Protein AF-A0A1Y2D9H1-F1 (afdb_monomer_lite)

InterPro domains:
  IPR003675 CAAX prenyl protease 2/Lysostaphin resistance protein A-like domain [PF02517] (99-203)
  IPR042150 CAAX prenyl protease 2, MmRce1-like [PTHR35797] (91-213)

pLDDT: mean 78.47, std 20.23, range [33.31, 98.44]

Radius of gyration: 19.21 Å; chains: 1; bounding box: 59×44×46 Å

Sequence (227 aa):
MEKFLIWTFTFSWIIQAGVGILYKYDLEMIGRFLMIPLMYIPLIGVLVSGNKLAGMGWKPEIKKYMVEIAGPKVLEQLKEKGLTYGKYIIVSIINCLTYAPLFNMFVAVGEEAGWRGYLYPKLKEKYGKIQGWLYGGIIWSIWHWPIIWFIGYEYGKDYVGFPVVGMLLFCIFTTTSGIICDWLYERTHCIWVPSIIHGAINASATVTLAVTHNAKLYYLVIIDIKG

Organism: NCBI:txid1754190

Foldseek 3Di:
DVQLLVQLLVVLLVLLVVLLVCVVVVNNVVSVVSVQVNLLSLVVSCVVSVHDLPLQAADDPVVVPVVPQADPPVVVVPPDDDDDDVVVLVVLLNCLRHCQLVVQLVSNLSNLCSQLVPQLVVQCVVPNNVRSLLVSLLSVLVSCLSNCQSAVQLQGQPDPPPPVVVSVVSSVVSSVLSVVLNVQCVVNSHSSRSSSVVSSVVSCSVVSRSVNVCVVVVVVVVVVVVD

Structure (mmCIF, N/CA/C/O backbone):
data_AF-A0A1Y2D9H1-F1
#
_entry.id   AF-A0A1Y2D9H1-F1
#
loop_
_atom_site.group_PDB
_atom_site.id
_atom_site.type_symbol
_atom_site.label_atom_id
_atom_site.label_alt_id
_atom_site.label_comp_id
_atom_site.label_asym_id
_atom_site.label_entity_id
_atom_site.label_seq_id
_atom_site.pdbx_PDB_ins_code
_atom_site.Cartn_x
_atom_site.Cartn_y
_atom_site.Cartn_z
_atom_site.occupancy
_atom_site.B_iso_or_equiv
_atom_site.auth_seq_id
_atom_site.auth_comp_id
_atom_site.auth_asym_id
_atom_site.auth_atom_id
_atom_site.pdbx_PDB_model_num
ATOM 1 N N . MET A 1 1 ? -14.250 -7.530 9.644 1.00 92.00 1 MET A N 1
ATOM 2 C CA . MET A 1 1 ? -12.901 -7.550 9.043 1.00 92.00 1 MET A CA 1
ATOM 3 C C . MET A 1 1 ? -12.805 -8.634 7.980 1.00 92.00 1 MET A C 1
ATOM 5 O O . MET A 1 1 ? -12.459 -8.307 6.862 1.00 92.00 1 MET A O 1
ATOM 9 N N . GLU A 1 2 ? -13.197 -9.873 8.280 1.00 93.62 2 GLU A N 1
ATOM 10 C CA . GLU A 1 2 ? -13.165 -10.997 7.327 1.00 93.62 2 GLU A CA 1
ATOM 11 C C . GLU A 1 2 ? -13.883 -10.722 5.995 1.00 93.62 2 GLU A C 1
ATOM 13 O O . GLU A 1 2 ? -13.238 -10.743 4.954 1.00 93.62 2 GLU A O 1
ATOM 18 N N . LYS A 1 3 ? -15.172 -10.344 6.022 1.00 94.25 3 LYS A N 1
ATOM 19 C CA . LYS A 1 3 ? -15.929 -9.984 4.803 1.00 94.25 3 LYS A CA 1
ATOM 20 C C . LYS A 1 3 ? -15.232 -8.915 3.952 1.00 94.25 3 LYS A C 1
ATOM 22 O O . LYS A 1 3 ? -15.233 -9.012 2.732 1.00 94.25 3 LYS A O 1
ATOM 27 N N . PHE A 1 4 ? -14.601 -7.936 4.603 1.00 96.12 4 PHE A N 1
ATOM 28 C CA . PHE A 1 4 ? -13.854 -6.881 3.917 1.00 96.12 4 PHE A CA 1
ATOM 29 C C . PHE A 1 4 ? -12.655 -7.460 3.180 1.00 96.12 4 PHE A C 1
ATOM 31 O O . PHE A 1 4 ? -12.487 -7.177 2.003 1.00 96.12 4 PHE A O 1
ATOM 38 N N . LEU A 1 5 ? -11.866 -8.312 3.839 1.00 96.56 5 LEU A N 1
ATOM 39 C CA . LEU A 1 5 ? -10.716 -8.950 3.204 1.00 96.56 5 LEU A CA 1
ATOM 40 C C . LEU A 1 5 ? -11.157 -9.829 2.032 1.00 96.56 5 LEU A C 1
ATOM 42 O O . LEU A 1 5 ? -10.588 -9.707 0.956 1.00 96.56 5 LEU A O 1
ATOM 46 N N . ILE A 1 6 ? -12.209 -10.637 2.200 1.00 96.19 6 ILE A N 1
ATOM 47 C CA . ILE A 1 6 ? -12.728 -11.503 1.132 1.00 96.19 6 ILE A CA 1
ATOM 48 C C . ILE A 1 6 ? -13.097 -10.679 -0.104 1.00 96.19 6 ILE A C 1
ATOM 50 O O . ILE A 1 6 ? -12.606 -10.967 -1.195 1.00 96.19 6 ILE A O 1
ATOM 54 N N . TRP A 1 7 ? -13.917 -9.637 0.050 1.00 95.25 7 TRP A N 1
ATOM 55 C CA . TRP A 1 7 ? -14.367 -8.839 -1.089 1.00 95.25 7 TRP A CA 1
ATOM 56 C C . TRP A 1 7 ? -13.243 -8.022 -1.722 1.00 95.25 7 TRP A C 1
ATOM 58 O O . TRP A 1 7 ? -13.095 -8.042 -2.944 1.00 95.25 7 TRP A O 1
ATOM 68 N N . THR A 1 8 ? -12.422 -7.357 -0.905 1.00 95.31 8 THR A N 1
ATOM 69 C CA . THR A 1 8 ? -11.292 -6.554 -1.387 1.00 95.31 8 THR A CA 1
ATOM 70 C C . THR A 1 8 ? -10.314 -7.409 -2.190 1.00 95.31 8 THR A C 1
ATOM 72 O O . THR A 1 8 ? -9.901 -7.016 -3.275 1.00 95.31 8 THR A O 1
ATOM 75 N N . PHE A 1 9 ? -9.970 -8.602 -1.700 1.00 97.44 9 PHE A N 1
ATOM 76 C CA . PHE A 1 9 ? -9.021 -9.481 -2.382 1.00 97.44 9 PHE A CA 1
ATOM 77 C C . PHE A 1 9 ? -9.628 -10.128 -3.620 1.00 97.44 9 PHE A C 1
ATOM 79 O O . PHE A 1 9 ? -8.994 -10.129 -4.670 1.00 97.44 9 PHE A O 1
ATOM 86 N N . THR A 1 10 ? -10.865 -10.618 -3.531 1.00 95.62 10 THR A N 1
ATOM 87 C CA . THR A 1 10 ? -11.530 -11.280 -4.662 1.00 95.62 10 THR A CA 1
ATOM 88 C C . THR A 1 10 ? -11.626 -10.344 -5.861 1.00 95.62 10 THR A C 1
ATOM 90 O O . THR A 1 10 ? -11.185 -10.697 -6.953 1.00 95.62 10 THR A O 1
ATOM 93 N N . PHE A 1 11 ? -12.146 -9.129 -5.669 1.00 95.81 11 PHE A N 1
ATOM 94 C CA . PHE A 1 11 ? -12.292 -8.189 -6.778 1.00 95.81 11 PHE A CA 1
ATOM 95 C C . PHE A 1 11 ? -10.944 -7.733 -7.328 1.00 95.81 11 PHE A C 1
ATOM 97 O O . PHE A 1 11 ? -10.751 -7.728 -8.543 1.00 95.81 11 PHE A O 1
ATOM 104 N N . SER A 1 12 ? -9.989 -7.399 -6.459 1.00 95.75 12 SER A N 1
ATOM 105 C CA . SER A 1 12 ? -8.683 -6.935 -6.918 1.00 95.75 12 SER A CA 1
ATOM 106 C C . SER A 1 12 ? -7.906 -8.012 -7.650 1.00 95.75 12 SER A C 1
ATOM 108 O O . SER A 1 12 ? -7.347 -7.726 -8.700 1.00 95.75 12 SER A O 1
ATOM 110 N N . TRP A 1 13 ? -7.891 -9.250 -7.165 1.00 97.50 13 TRP A N 1
ATOM 111 C CA . TRP A 1 13 ? -7.143 -10.325 -7.813 1.00 97.50 13 TRP A CA 1
ATOM 112 C C . TRP A 1 13 ? -7.741 -10.732 -9.159 1.00 97.50 13 TRP A C 1
ATOM 114 O O . TRP A 1 13 ? -6.983 -11.006 -10.087 1.00 97.50 13 TRP A O 1
ATOM 124 N N . ILE A 1 14 ? -9.070 -10.688 -9.310 1.00 96.38 14 ILE A N 1
ATOM 125 C CA . ILE A 1 14 ? -9.728 -10.875 -10.614 1.00 96.38 14 ILE A CA 1
ATOM 126 C C . ILE A 1 14 ? -9.276 -9.789 -11.599 1.00 96.38 14 ILE A C 1
ATOM 128 O O . ILE A 1 14 ? -8.866 -10.101 -12.717 1.00 96.38 14 ILE A O 1
ATOM 132 N N . ILE A 1 15 ? -9.302 -8.520 -11.180 1.00 94.94 15 ILE A N 1
ATOM 133 C CA . ILE A 1 15 ? -8.886 -7.401 -12.034 1.00 94.94 15 ILE A CA 1
ATOM 134 C C . ILE A 1 15 ? -7.392 -7.502 -12.371 1.00 94.94 15 ILE A C 1
ATOM 136 O O . ILE A 1 15 ? -7.029 -7.380 -13.537 1.00 94.94 15 ILE A O 1
ATOM 140 N N . GLN A 1 16 ? -6.524 -7.782 -11.394 1.00 96.00 16 GLN A N 1
ATOM 141 C CA . GLN A 1 16 ? -5.075 -7.916 -11.605 1.00 96.00 16 GLN A CA 1
ATOM 142 C C . GLN A 1 16 ? -4.728 -9.083 -12.536 1.00 96.00 16 GLN A C 1
ATOM 144 O O . GLN A 1 16 ? -3.842 -8.944 -13.377 1.00 96.00 16 GLN A O 1
ATOM 149 N N . ALA A 1 17 ? -5.438 -10.211 -12.437 1.00 95.81 17 ALA A N 1
ATOM 150 C CA . ALA A 1 17 ? -5.299 -11.309 -13.390 1.00 95.81 17 ALA A CA 1
ATOM 151 C C . ALA A 1 17 ? -5.718 -10.877 -14.805 1.00 95.81 17 ALA A C 1
ATOM 153 O O . ALA A 1 17 ? -4.998 -11.145 -15.766 1.00 95.81 17 ALA A O 1
ATOM 154 N N . GLY A 1 18 ? -6.827 -10.140 -14.930 1.00 95.00 18 GLY A N 1
ATOM 155 C CA . GLY A 1 18 ? -7.254 -9.531 -16.192 1.00 95.00 18 GLY A CA 1
ATOM 156 C C . GLY A 1 18 ? -6.203 -8.586 -16.783 1.00 95.00 18 GLY A C 1
ATOM 157 O O . GLY A 1 18 ? -5.884 -8.684 -17.965 1.00 95.00 18 GLY A O 1
ATOM 158 N N . VAL A 1 19 ? -5.591 -7.730 -15.959 1.00 93.50 19 VAL A N 1
ATOM 159 C CA . VAL A 1 19 ? -4.473 -6.864 -16.370 1.00 93.50 19 VAL A CA 1
ATOM 160 C C . VAL A 1 19 ? -3.280 -7.696 -16.844 1.00 93.50 19 VAL A C 1
ATOM 162 O O . VAL A 1 19 ? -2.720 -7.407 -17.898 1.00 93.50 19 VAL A O 1
ATOM 165 N N . GLY A 1 20 ? -2.932 -8.768 -16.129 1.00 93.12 20 GLY A N 1
ATOM 166 C CA . GLY A 1 20 ? -1.892 -9.708 -16.551 1.00 93.12 20 GLY A CA 1
ATOM 167 C C . GLY A 1 20 ? -2.148 -10.317 -17.933 1.00 93.12 20 GLY A C 1
ATOM 168 O O . GLY A 1 20 ? -1.227 -10.419 -18.742 1.00 93.12 20 GLY A O 1
ATOM 169 N N . ILE A 1 21 ? -3.403 -10.668 -18.231 1.00 94.50 21 ILE A N 1
ATOM 170 C CA . ILE A 1 21 ? -3.816 -11.161 -19.552 1.00 94.50 21 ILE A CA 1
ATOM 171 C C . ILE A 1 21 ? -3.659 -10.064 -20.608 1.00 94.50 21 ILE A C 1
ATOM 173 O O . ILE A 1 21 ? -3.082 -10.324 -21.658 1.00 94.50 21 ILE A O 1
ATOM 177 N N . LEU A 1 22 ? -4.115 -8.838 -20.340 1.00 92.75 22 LEU A N 1
ATOM 178 C CA . LEU A 1 22 ? -3.994 -7.720 -21.284 1.00 92.75 22 LEU A CA 1
ATOM 179 C C . LEU A 1 22 ? -2.535 -7.429 -21.650 1.00 92.75 22 LEU A C 1
ATOM 181 O O . LEU A 1 22 ? -2.227 -7.245 -22.823 1.00 92.75 22 LEU A O 1
ATOM 185 N N . TYR A 1 23 ? -1.631 -7.467 -20.670 1.00 90.00 23 TYR A N 1
ATOM 186 C CA . TYR A 1 23 ? -0.192 -7.301 -20.896 1.00 90.00 23 TYR A CA 1
ATOM 187 C C . TYR A 1 23 ? 0.411 -8.422 -21.755 1.00 90.00 23 TYR A C 1
ATOM 189 O O . TYR A 1 23 ? 1.391 -8.189 -22.450 1.00 90.00 23 TYR A O 1
ATOM 197 N N . LYS A 1 24 ? -0.165 -9.631 -21.743 1.00 90.44 24 LYS A N 1
ATOM 198 C CA . LYS A 1 24 ? 0.266 -10.737 -22.616 1.00 90.44 24 LYS A CA 1
ATOM 199 C C . LYS A 1 24 ? -0.142 -10.530 -24.083 1.00 90.44 24 LYS A C 1
ATOM 201 O O . LYS A 1 24 ? 0.466 -11.131 -24.960 1.00 90.44 24 LYS A O 1
ATOM 206 N N . TYR A 1 25 ? -1.170 -9.722 -24.336 1.00 92.94 25 TYR A N 1
ATOM 207 C CA . TYR A 1 25 ? -1.699 -9.425 -25.672 1.00 92.94 25 TYR A CA 1
ATOM 208 C C . TYR A 1 25 ? -1.335 -8.008 -26.150 1.00 92.94 25 TYR A C 1
ATOM 210 O O . TYR A 1 25 ? -2.049 -7.448 -26.976 1.00 92.94 25 TYR A O 1
ATOM 218 N N . ASP A 1 26 ? -0.275 -7.406 -25.600 1.00 89.94 26 ASP A N 1
ATOM 219 C CA . ASP A 1 26 ? 0.197 -6.052 -25.940 1.00 89.94 26 ASP A CA 1
ATOM 220 C C . ASP A 1 26 ? -0.851 -4.936 -25.727 1.00 89.94 26 ASP A C 1
ATOM 222 O O . ASP A 1 26 ? -0.742 -3.825 -26.245 1.00 89.94 26 ASP A O 1
ATOM 226 N N . LEU A 1 27 ? -1.865 -5.193 -24.894 1.00 89.12 27 LEU A N 1
ATOM 227 C CA . LEU A 1 27 ? -2.915 -4.240 -24.517 1.00 89.12 27 LEU A CA 1
ATOM 228 C C . LEU A 1 27 ? -2.573 -3.512 -23.206 1.00 89.12 27 LEU A C 1
ATOM 230 O O . LEU A 1 27 ? -3.445 -3.249 -22.371 1.00 89.12 27 LEU A O 1
ATOM 234 N N . GLU A 1 28 ? -1.297 -3.167 -23.010 1.00 84.44 28 GLU A N 1
ATOM 235 C CA . GLU A 1 28 ? -0.800 -2.562 -21.768 1.00 84.44 28 GLU A CA 1
ATOM 236 C C . GLU A 1 28 ? -1.542 -1.281 -21.390 1.00 84.44 28 GLU A C 1
ATOM 238 O O . GLU A 1 28 ? -1.823 -1.045 -20.217 1.00 84.44 28 GLU A O 1
ATOM 243 N N . MET A 1 29 ? -1.879 -0.447 -22.379 1.00 81.62 29 MET A N 1
ATOM 244 C CA . MET A 1 29 ? -2.570 0.820 -22.145 1.00 81.62 29 MET A CA 1
ATOM 245 C C . MET A 1 29 ? -3.920 0.596 -21.455 1.00 81.62 29 MET A C 1
ATOM 247 O O . MET A 1 29 ? -4.228 1.271 -20.475 1.00 81.62 29 MET A O 1
ATOM 251 N N . ILE A 1 30 ? -4.688 -0.400 -21.907 1.00 80.81 30 ILE A N 1
ATOM 252 C CA . ILE A 1 30 ? -5.968 -0.775 -21.291 1.00 80.81 30 ILE A CA 1
ATOM 253 C C . ILE A 1 30 ? -5.721 -1.303 -19.874 1.00 80.81 30 ILE A C 1
ATOM 255 O O . ILE A 1 30 ? -6.410 -0.901 -18.938 1.00 80.81 30 ILE A O 1
ATOM 259 N N . GLY A 1 31 ? -4.693 -2.140 -19.697 1.00 81.69 31 GLY A N 1
ATOM 260 C CA . GLY A 1 31 ? -4.293 -2.641 -18.383 1.00 81.69 31 GLY A CA 1
ATOM 261 C C . GLY A 1 31 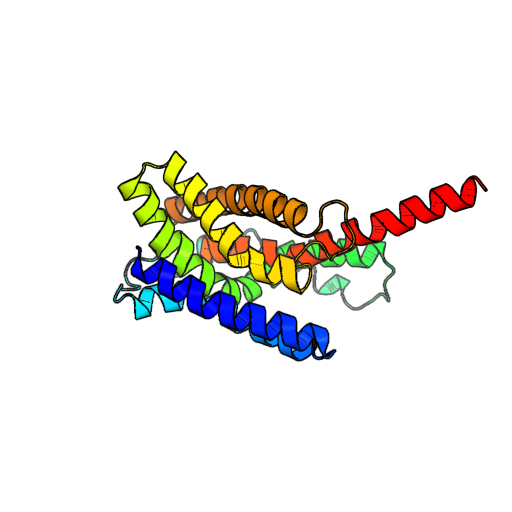? -3.971 -1.518 -17.389 1.00 81.69 31 GLY A C 1
ATOM 262 O O . GLY A 1 31 ? -4.441 -1.553 -16.255 1.00 81.69 31 GLY A O 1
ATOM 263 N N . ARG A 1 32 ? -3.255 -0.472 -17.821 1.00 80.38 32 ARG A N 1
ATOM 264 C CA . ARG A 1 32 ? -2.937 0.704 -16.989 1.00 80.38 32 ARG A CA 1
ATOM 265 C C . ARG A 1 32 ? -4.186 1.488 -16.589 1.00 80.38 32 ARG A C 1
ATOM 267 O O . ARG A 1 32 ? -4.286 1.909 -15.440 1.00 80.38 32 ARG A O 1
ATOM 274 N N . PHE A 1 33 ? -5.163 1.641 -17.484 1.00 81.75 33 PHE A N 1
ATOM 275 C CA . PHE A 1 33 ? -6.430 2.298 -17.141 1.00 81.75 33 PHE A CA 1
ATOM 276 C C . PHE A 1 33 ? -7.268 1.493 -16.143 1.00 81.75 33 PHE A C 1
ATOM 278 O O . PHE A 1 33 ? -7.913 2.094 -15.286 1.00 81.75 33 PHE A O 1
ATOM 285 N N . LEU A 1 34 ? -7.222 0.157 -16.190 1.00 86.69 34 LEU A N 1
ATOM 286 C CA . LEU A 1 34 ? -7.910 -0.702 -15.216 1.00 86.69 34 LEU A CA 1
ATOM 287 C C . LEU A 1 34 ? -7.310 -0.633 -13.804 1.00 86.69 34 LEU A C 1
ATOM 289 O O . LEU A 1 34 ? -8.009 -0.926 -12.833 1.00 86.69 34 LEU A O 1
ATOM 293 N N . MET A 1 35 ? -6.056 -0.197 -13.663 1.00 82.94 35 MET A N 1
ATOM 294 C CA . MET A 1 35 ? -5.432 -0.007 -12.350 1.00 82.94 35 MET A CA 1
ATOM 295 C C . MET A 1 35 ? -6.027 1.184 -11.582 1.00 82.94 35 MET A C 1
ATOM 297 O O . MET A 1 35 ? -6.070 1.153 -10.359 1.00 82.94 35 MET A O 1
ATOM 301 N N . ILE A 1 36 ? -6.551 2.207 -12.266 1.00 81.88 36 ILE A N 1
ATOM 302 C CA . ILE A 1 36 ? -7.139 3.394 -11.619 1.00 81.88 36 ILE A CA 1
ATOM 303 C C . ILE A 1 36 ? -8.374 3.041 -10.766 1.00 81.88 36 ILE A C 1
ATOM 305 O O . ILE A 1 36 ? -8.377 3.364 -9.577 1.00 81.88 36 ILE A O 1
ATOM 309 N N . PRO A 1 37 ? -9.422 2.370 -11.292 1.00 84.94 37 PRO A N 1
ATOM 310 C CA . PRO A 1 37 ? -10.565 1.972 -10.471 1.00 84.94 37 PRO A CA 1
ATOM 311 C C . PRO A 1 37 ? -10.203 0.897 -9.437 1.00 84.94 37 PRO A C 1
ATOM 313 O O . PRO A 1 37 ? -10.859 0.808 -8.399 1.00 84.94 37 PRO A O 1
ATOM 316 N N . LEU A 1 38 ? -9.145 0.108 -9.665 1.00 90.06 38 LEU A N 1
ATOM 317 C CA . LEU A 1 38 ? -8.665 -0.883 -8.701 1.00 90.06 38 LEU A CA 1
ATOM 318 C C . LEU A 1 38 ? -8.226 -0.244 -7.369 1.00 90.06 38 LEU A C 1
ATOM 320 O O . LEU A 1 38 ? -8.446 -0.836 -6.311 1.00 90.06 38 LEU A O 1
ATOM 324 N N . MET A 1 39 ? -7.728 0.993 -7.402 1.00 90.62 39 MET A N 1
ATOM 325 C CA . MET A 1 39 ? -7.361 1.781 -6.214 1.00 90.62 39 MET A CA 1
ATOM 326 C C . MET A 1 39 ? -8.561 2.073 -5.296 1.00 90.62 39 MET A C 1
ATOM 328 O O . MET A 1 39 ? -8.397 2.399 -4.127 1.00 90.62 39 MET A O 1
ATOM 332 N N . TYR A 1 40 ? -9.793 1.924 -5.788 1.00 93.38 40 TYR A N 1
ATOM 333 C CA . TYR A 1 40 ? -11.013 2.108 -5.000 1.00 93.38 40 TYR A CA 1
ATOM 334 C C . TYR A 1 40 ? -11.564 0.810 -4.409 1.00 93.38 40 TYR A C 1
ATOM 336 O O . TYR A 1 40 ? -12.505 0.851 -3.613 1.00 93.38 40 TYR A O 1
ATOM 344 N N . ILE A 1 41 ? -10.989 -0.347 -4.749 1.00 94.12 41 ILE A N 1
ATOM 345 C CA . ILE A 1 41 ? -11.498 -1.640 -4.286 1.00 94.12 41 ILE A CA 1
ATOM 346 C C . ILE A 1 41 ? -11.446 -1.787 -2.760 1.00 94.12 41 ILE A C 1
ATOM 348 O O . ILE A 1 41 ? -12.430 -2.290 -2.219 1.00 94.12 41 ILE A O 1
ATOM 352 N N . PRO A 1 42 ? -10.420 -1.316 -2.023 1.00 93.12 42 PRO A N 1
ATOM 353 C CA . PRO A 1 42 ? -10.466 -1.352 -0.562 1.00 93.12 42 PRO A CA 1
ATOM 354 C C . PRO A 1 42 ? -11.654 -0.561 0.007 1.00 93.12 42 PRO A C 1
ATOM 356 O O . PRO A 1 42 ? -12.404 -1.096 0.822 1.00 93.12 42 PRO A O 1
ATOM 359 N N . LEU A 1 43 ? -11.913 0.663 -0.465 1.00 93.31 43 LEU A N 1
ATOM 360 C CA . LEU A 1 43 ? -13.104 1.433 -0.081 1.00 93.31 43 LEU A CA 1
ATOM 361 C C . LEU A 1 43 ? -14.411 0.700 -0.428 1.00 93.31 43 LEU A C 1
ATOM 363 O O . LEU A 1 43 ? -15.310 0.605 0.411 1.00 93.31 43 LEU A O 1
ATOM 367 N N . ILE A 1 44 ? -14.517 0.147 -1.639 1.00 93.06 44 ILE A N 1
ATOM 368 C CA . ILE A 1 44 ? -15.680 -0.647 -2.064 1.00 93.06 44 ILE A CA 1
ATOM 369 C C . ILE A 1 44 ? -15.856 -1.855 -1.138 1.00 93.06 44 ILE A C 1
ATOM 371 O O . ILE A 1 44 ? -16.969 -2.119 -0.688 1.00 93.06 44 ILE A O 1
ATOM 375 N N . GLY A 1 45 ? -14.764 -2.525 -0.769 1.00 90.56 45 GLY A N 1
ATOM 376 C CA . GLY A 1 45 ? -14.715 -3.623 0.191 1.00 90.56 45 GLY A CA 1
ATOM 377 C C . GLY A 1 45 ? -15.335 -3.266 1.542 1.00 90.56 45 GLY A C 1
ATOM 378 O O . GLY A 1 45 ? -16.039 -4.090 2.136 1.00 90.56 45 GLY A O 1
ATOM 379 N N . VAL A 1 46 ? -15.135 -2.032 2.026 1.00 90.50 46 VAL A N 1
ATOM 380 C CA . VAL A 1 46 ? -15.777 -1.528 3.257 1.00 90.50 46 VAL A CA 1
ATOM 381 C C . VAL A 1 46 ? -17.296 -1.504 3.092 1.00 90.50 46 VAL A C 1
ATOM 383 O O . VAL A 1 46 ? -18.014 -2.053 3.939 1.00 90.50 46 VAL A O 1
ATOM 386 N N . LEU A 1 47 ? -17.763 -0.910 1.990 1.00 92.88 47 LEU A N 1
ATOM 387 C CA . LEU A 1 47 ? -19.180 -0.718 1.679 1.00 92.88 47 LEU A CA 1
ATOM 388 C C . LEU A 1 47 ? -19.913 -2.049 1.498 1.00 92.88 47 LEU A C 1
ATOM 390 O O . LEU A 1 47 ? -20.911 -2.292 2.175 1.00 92.88 47 LEU A O 1
ATOM 394 N N . VAL A 1 48 ? -19.392 -2.949 0.658 1.00 92.69 48 VAL A N 1
ATOM 395 C CA . VAL A 1 48 ? -20.026 -4.258 0.398 1.00 92.69 48 VAL A CA 1
ATOM 396 C C . VAL A 1 48 ? -19.994 -5.180 1.619 1.00 92.69 48 VAL A C 1
ATOM 398 O O . VAL A 1 48 ? -20.787 -6.109 1.735 1.00 92.69 48 VAL A O 1
ATOM 401 N N . SER A 1 49 ? -19.119 -4.891 2.584 1.00 90.75 49 SER A N 1
ATOM 402 C CA . SER A 1 49 ? -19.094 -5.571 3.882 1.00 90.75 49 SER A CA 1
ATOM 403 C C . SER A 1 49 ? -20.096 -5.006 4.895 1.00 90.75 49 SER A C 1
ATOM 405 O O . SER A 1 49 ? -20.065 -5.418 6.057 1.00 90.75 49 SER A O 1
ATOM 407 N N . GLY A 1 50 ? -20.941 -4.051 4.492 1.00 87.94 50 GLY A N 1
ATOM 408 C CA . GLY A 1 50 ? -21.969 -3.425 5.325 1.00 87.94 50 GLY A CA 1
ATOM 409 C C . GLY A 1 50 ? -21.433 -2.409 6.336 1.00 87.94 50 GLY A C 1
ATOM 410 O O . GLY A 1 50 ? -22.111 -2.115 7.319 1.00 87.94 50 GLY A O 1
ATOM 411 N N . ASN A 1 51 ? -20.211 -1.896 6.148 1.00 92.88 51 ASN A N 1
ATOM 412 C CA . ASN A 1 51 ? -19.612 -0.934 7.075 1.00 92.88 51 ASN A CA 1
ATOM 413 C C . ASN A 1 51 ? -19.831 0.497 6.579 1.00 92.88 51 ASN A C 1
ATOM 415 O O . ASN A 1 51 ? -19.891 0.766 5.380 1.00 92.88 51 ASN A O 1
ATOM 419 N N . LYS A 1 52 ? -19.951 1.426 7.528 1.00 88.19 52 LYS A N 1
ATOM 420 C CA . LYS A 1 52 ? -20.161 2.844 7.237 1.00 88.19 52 LYS A CA 1
ATOM 421 C C . LYS A 1 52 ? -18.827 3.526 6.951 1.00 88.19 52 LYS A C 1
ATOM 423 O O . LYS A 1 52 ? -17.815 3.197 7.561 1.00 88.19 52 LYS A O 1
ATOM 428 N N . LEU A 1 53 ? -18.867 4.533 6.084 1.00 91.06 53 LEU A N 1
ATOM 429 C CA . LEU A 1 53 ? -17.740 5.440 5.845 1.00 91.06 53 LEU A CA 1
ATOM 430 C C . LEU A 1 53 ? -17.694 6.597 6.854 1.00 91.06 53 LEU A C 1
ATOM 432 O O . LEU A 1 53 ? -16.715 7.336 6.923 1.00 91.06 53 LEU A O 1
ATOM 436 N N . ALA A 1 54 ? -18.764 6.792 7.629 1.00 87.50 54 ALA A N 1
ATOM 437 C CA . ALA A 1 54 ? -18.830 7.841 8.637 1.00 87.50 54 ALA A CA 1
ATOM 438 C C . ALA A 1 54 ? -17.707 7.672 9.675 1.00 87.50 54 ALA A C 1
ATOM 440 O O . ALA A 1 54 ? -17.459 6.567 10.148 1.00 87.50 54 ALA A O 1
ATOM 441 N N . GLY A 1 55 ? -17.051 8.779 10.031 1.00 84.12 55 GLY A N 1
ATOM 442 C CA . GLY A 1 55 ? -15.965 8.789 11.018 1.00 84.12 55 GLY A CA 1
ATOM 443 C C . GLY A 1 55 ? -14.555 8.587 10.454 1.00 84.12 55 GLY A C 1
ATOM 444 O O . GLY A 1 55 ? -13.605 8.682 11.217 1.00 84.12 55 GLY A O 1
ATOM 445 N N . MET A 1 56 ? -14.386 8.393 9.140 1.00 90.88 56 MET A N 1
ATOM 446 C CA . MET A 1 56 ? -13.054 8.241 8.525 1.00 90.88 56 MET A CA 1
ATOM 447 C C . MET A 1 56 ? -12.301 9.563 8.291 1.00 90.88 56 MET A C 1
ATOM 449 O O . MET A 1 56 ? -11.221 9.552 7.717 1.00 90.88 56 MET A O 1
ATOM 453 N N . GLY A 1 57 ? -12.850 10.719 8.680 1.00 82.50 57 GLY A N 1
ATOM 454 C CA . GLY A 1 57 ? -12.138 11.991 8.500 1.00 82.50 57 GLY A CA 1
ATOM 455 C C . GLY A 1 57 ? -12.192 12.568 7.083 1.00 82.50 57 GLY A C 1
ATOM 456 O O . GLY A 1 57 ? -11.166 12.929 6.515 1.00 82.50 57 GLY A O 1
ATOM 457 N N . TRP A 1 58 ? -13.388 12.647 6.493 1.00 84.44 58 TRP A N 1
ATOM 458 C CA . TRP A 1 58 ? -13.593 13.120 5.114 1.00 84.44 58 TRP A CA 1
ATOM 459 C C . TRP A 1 58 ? -13.475 14.632 4.927 1.00 84.44 58 TRP A C 1
ATOM 461 O O . TRP A 1 58 ? -13.296 15.088 3.798 1.00 84.44 58 TRP A O 1
ATOM 471 N N . LYS A 1 59 ? -13.619 15.414 6.004 1.00 77.06 59 LYS A N 1
ATOM 472 C CA . LYS A 1 59 ? -13.545 16.876 5.944 1.00 77.06 59 LYS A CA 1
ATOM 473 C C . LYS A 1 59 ? -12.080 17.290 5.813 1.00 77.06 59 LYS A C 1
ATOM 475 O O . LYS A 1 59 ? -11.321 17.085 6.758 1.00 77.06 59 LYS A O 1
ATOM 480 N N . PRO A 1 60 ? -11.669 17.869 4.678 1.00 59.12 60 PRO A N 1
ATOM 481 C CA . PRO A 1 60 ? -10.291 18.266 4.507 1.00 59.12 60 PRO A CA 1
ATOM 482 C C . PRO A 1 60 ? -10.031 19.561 5.290 1.00 59.12 60 PRO A C 1
ATOM 484 O O . PRO A 1 60 ? -10.478 20.631 4.884 1.00 59.12 60 PRO A O 1
ATOM 487 N N . GLU A 1 61 ? -9.247 19.519 6.368 1.00 56.75 61 GLU A N 1
ATOM 488 C CA . GLU A 1 61 ? -8.661 20.734 6.974 1.00 56.75 61 GLU A CA 1
ATOM 489 C C . GLU A 1 61 ? -7.421 21.201 6.186 1.00 56.75 61 GLU A C 1
ATOM 491 O O . GLU A 1 61 ? -6.362 21.528 6.717 1.00 56.75 61 GLU A O 1
ATOM 496 N N . ILE A 1 62 ? -7.566 21.208 4.862 1.00 48.88 62 ILE A N 1
ATOM 497 C CA . ILE A 1 62 ? -6.520 21.374 3.850 1.00 48.88 62 ILE A CA 1
ATOM 498 C C . ILE A 1 62 ? -5.729 22.687 4.028 1.00 48.88 62 ILE A C 1
ATOM 500 O O . ILE A 1 62 ? -4.520 22.709 3.802 1.00 48.88 62 ILE A O 1
ATOM 504 N N . LYS A 1 63 ? -6.359 23.759 4.538 1.00 42.28 63 LYS A N 1
ATOM 505 C CA . LYS A 1 63 ? -5.701 25.054 4.819 1.00 42.28 63 LYS A CA 1
ATOM 506 C C . LYS A 1 63 ? -4.542 24.964 5.823 1.00 42.28 63 LYS A C 1
ATOM 508 O O . LYS A 1 63 ? -3.650 25.801 5.763 1.00 42.28 63 LYS A O 1
ATOM 513 N N . LYS A 1 64 ? -4.534 23.970 6.717 1.00 42.94 64 LYS A N 1
ATOM 514 C CA . LYS A 1 64 ? -3.480 23.778 7.727 1.00 42.94 64 LYS A CA 1
ATOM 515 C C . LYS A 1 64 ? -2.235 23.066 7.175 1.00 42.94 64 LYS A C 1
ATOM 517 O O . LYS A 1 64 ? -1.166 23.208 7.752 1.00 42.94 64 LYS A O 1
ATOM 522 N N . TYR A 1 65 ? -2.369 22.337 6.063 1.00 46.50 65 TYR A N 1
ATOM 523 C CA . TYR A 1 65 ? -1.330 21.446 5.518 1.00 46.50 65 TYR A CA 1
ATOM 524 C C . TYR A 1 65 ? -0.855 21.832 4.104 1.00 46.50 65 TYR A C 1
ATOM 526 O O . TYR A 1 65 ? 0.173 21.350 3.643 1.00 46.50 65 TYR A O 1
ATOM 534 N N . MET A 1 66 ? -1.583 22.710 3.405 1.00 40.34 66 MET A N 1
ATOM 535 C CA . MET A 1 66 ? -1.265 23.140 2.034 1.00 40.34 66 MET A CA 1
ATOM 536 C C . MET A 1 66 ? -0.167 24.196 1.914 1.00 40.34 66 MET A C 1
ATOM 538 O O . MET A 1 66 ? 0.413 24.341 0.840 1.00 40.34 66 MET A O 1
ATOM 542 N N . VAL A 1 67 ? 0.096 24.965 2.973 1.00 40.53 67 VAL A N 1
ATOM 543 C CA . VAL A 1 67 ? 0.976 26.146 2.883 1.00 40.53 67 VAL A CA 1
ATOM 544 C C . VAL A 1 67 ? 2.465 25.762 2.849 1.00 40.53 67 VAL A C 1
ATOM 546 O O . VAL A 1 67 ? 3.301 26.586 2.503 1.00 40.53 67 VAL A O 1
ATOM 549 N N . GLU A 1 68 ? 2.805 24.496 3.097 1.00 41.00 68 GLU A N 1
ATOM 550 C CA . GLU A 1 68 ? 4.195 24.020 3.120 1.00 41.00 68 GLU A CA 1
ATOM 551 C C . GLU A 1 68 ? 4.674 23.330 1.827 1.00 41.00 68 GLU A C 1
ATOM 553 O O . GLU A 1 68 ? 5.878 23.174 1.652 1.00 41.00 68 GLU A O 1
ATOM 558 N N . ILE A 1 69 ? 3.784 22.922 0.906 1.00 44.69 69 ILE A N 1
ATOM 559 C CA . ILE A 1 69 ? 4.146 21.950 -0.159 1.00 44.69 69 ILE A CA 1
ATOM 560 C C . ILE A 1 69 ? 3.990 22.485 -1.599 1.00 44.69 69 ILE A C 1
ATOM 562 O O . ILE A 1 69 ? 4.567 21.929 -2.530 1.00 44.69 69 ILE A O 1
ATOM 566 N N . ALA A 1 70 ? 3.298 23.603 -1.838 1.00 39.66 70 ALA A N 1
ATOM 567 C CA . ALA A 1 70 ? 3.081 24.100 -3.204 1.00 39.66 70 ALA A CA 1
ATOM 568 C C . ALA A 1 70 ? 3.816 25.423 -3.474 1.00 39.66 70 ALA A C 1
ATOM 570 O O . ALA A 1 70 ? 3.311 26.507 -3.195 1.00 39.66 70 ALA A O 1
ATOM 571 N N . GLY A 1 71 ? 5.019 25.338 -4.049 1.00 39.59 71 GLY A N 1
ATOM 572 C CA . GLY A 1 71 ? 5.788 26.500 -4.496 1.00 39.59 71 GLY A CA 1
ATOM 573 C C . GLY A 1 71 ? 5.377 26.996 -5.899 1.00 39.59 71 GLY A C 1
ATOM 574 O O . GLY A 1 71 ? 5.597 26.271 -6.869 1.00 39.59 71 GLY A O 1
ATOM 575 N N . PRO A 1 72 ? 4.886 28.243 -6.065 1.00 42.28 72 PRO A N 1
ATOM 576 C CA . PRO A 1 72 ? 4.558 28.851 -7.368 1.00 42.28 72 PRO A CA 1
ATOM 577 C C . PRO A 1 72 ? 5.760 29.158 -8.295 1.00 42.28 72 PRO A C 1
ATOM 579 O O . PRO A 1 72 ? 5.565 29.647 -9.402 1.00 42.28 72 PRO A O 1
ATOM 582 N N . LYS A 1 73 ? 7.001 28.839 -7.900 1.00 49.31 73 LYS A N 1
ATOM 583 C CA . LYS A 1 73 ? 8.232 29.118 -8.677 1.00 49.31 73 LYS A CA 1
ATOM 584 C C . LYS A 1 73 ? 8.576 28.093 -9.771 1.00 49.31 73 LYS A C 1
ATOM 586 O O . LYS A 1 73 ? 9.493 28.320 -10.550 1.00 49.31 73 LYS A O 1
ATOM 591 N N . VAL A 1 74 ? 7.874 26.963 -9.845 1.00 45.62 74 VAL A N 1
ATOM 592 C CA . VAL A 1 74 ? 8.219 25.869 -10.779 1.00 45.62 74 VAL A CA 1
ATOM 593 C C . VAL A 1 74 ? 7.607 26.067 -12.174 1.00 45.62 74 VAL A C 1
ATOM 595 O O . VAL A 1 74 ? 8.160 25.596 -13.166 1.00 45.62 74 VAL A O 1
ATOM 598 N N . LEU A 1 75 ? 6.520 26.839 -12.285 1.00 41.34 75 LEU A N 1
ATOM 599 C CA . LEU A 1 75 ? 5.860 27.137 -13.565 1.00 41.34 75 LEU A CA 1
ATOM 600 C C . LEU A 1 75 ? 6.726 27.992 -14.510 1.00 41.34 75 LEU A C 1
ATOM 602 O O . LEU A 1 75 ? 6.574 27.890 -15.725 1.00 41.34 75 LEU A O 1
ATOM 606 N N . GLU A 1 76 ? 7.669 28.774 -13.976 1.00 49.28 76 GLU A N 1
ATOM 607 C CA . GLU A 1 76 ? 8.620 29.556 -14.780 1.00 49.28 76 GLU A CA 1
ATOM 608 C C . GLU A 1 76 ? 9.701 28.691 -15.445 1.00 49.28 76 GLU A C 1
ATOM 610 O O . GLU A 1 76 ? 10.186 29.032 -16.519 1.00 49.28 76 GLU A O 1
ATOM 615 N N . GLN A 1 77 ? 10.055 27.539 -14.867 1.00 48.91 77 GLN A N 1
ATOM 616 C CA . GLN A 1 77 ? 11.169 26.714 -15.360 1.00 48.91 77 GLN A CA 1
ATOM 617 C C . GLN A 1 77 ? 10.769 25.737 -16.479 1.00 48.91 77 GLN A C 1
ATOM 619 O O . GLN A 1 77 ? 11.637 25.188 -17.160 1.00 48.91 77 GLN A O 1
ATOM 624 N N . LEU A 1 78 ? 9.466 25.522 -16.691 1.00 47.19 78 LEU A N 1
ATOM 625 C CA . LEU A 1 78 ? 8.939 24.481 -17.583 1.00 47.19 78 LEU A CA 1
ATOM 626 C C . LEU A 1 78 ? 8.798 24.902 -19.054 1.00 47.19 78 LEU A C 1
ATOM 628 O O . LEU A 1 78 ? 8.557 24.046 -19.901 1.00 47.19 78 LEU A O 1
ATOM 632 N N . LYS A 1 79 ? 8.966 26.183 -19.395 1.00 47.97 79 LYS A N 1
ATOM 633 C CA . LYS A 1 79 ? 8.724 26.658 -20.768 1.00 47.97 79 LYS A CA 1
ATOM 634 C C . LYS A 1 79 ? 9.893 26.511 -21.750 1.00 47.97 79 LYS A C 1
ATOM 636 O O . LYS A 1 79 ? 9.673 26.758 -22.929 1.00 47.97 79 LYS A O 1
ATOM 641 N N . GLU A 1 80 ? 11.098 26.106 -21.331 1.00 51.22 80 GLU A N 1
ATOM 642 C CA . GLU A 1 80 ? 12.287 26.418 -22.151 1.00 51.22 80 GLU A CA 1
ATOM 643 C C . GLU A 1 80 ? 13.182 25.290 -22.703 1.00 51.22 80 GLU A C 1
ATOM 645 O O . GLU A 1 80 ? 13.968 25.602 -23.592 1.00 51.22 80 GLU A O 1
ATOM 650 N N . LYS A 1 81 ? 13.204 24.026 -22.241 1.00 47.41 81 LYS A N 1
ATOM 651 C CA . LYS A 1 81 ? 14.393 23.177 -22.553 1.00 47.41 81 LYS A CA 1
ATOM 652 C C . LYS A 1 81 ? 14.102 21.707 -22.852 1.00 47.41 81 LYS A C 1
ATOM 654 O O . LYS A 1 81 ? 13.825 20.956 -21.931 1.00 47.41 81 LYS A O 1
ATOM 659 N N . GLY A 1 82 ? 14.298 21.266 -24.101 1.00 58.06 82 GLY A N 1
ATOM 660 C CA . GLY A 1 82 ? 14.359 19.843 -24.486 1.00 58.06 82 GLY A CA 1
ATOM 661 C C . GLY A 1 82 ? 15.395 19.057 -23.658 1.00 58.06 82 GLY A C 1
ATOM 662 O O . GLY A 1 82 ? 16.549 19.475 -23.543 1.00 58.06 82 GLY A O 1
ATOM 663 N N . LEU A 1 83 ? 14.973 17.967 -23.002 1.00 52.06 83 LEU A N 1
ATOM 664 C CA . LEU A 1 83 ? 15.682 17.371 -21.852 1.00 52.06 83 LEU A CA 1
ATOM 665 C C . LEU A 1 83 ? 16.451 16.066 -22.156 1.00 52.06 83 LEU A C 1
ATOM 667 O O . LEU A 1 83 ? 16.048 15.260 -22.987 1.00 52.06 83 LEU A O 1
ATOM 671 N N . THR A 1 84 ? 17.530 15.852 -21.388 1.00 51.78 84 THR A N 1
ATOM 672 C CA . THR A 1 84 ? 18.360 14.632 -21.270 1.00 51.78 84 THR A CA 1
ATOM 673 C C . THR A 1 84 ? 17.933 13.749 -20.068 1.00 51.78 84 THR A C 1
ATOM 675 O O . THR A 1 84 ? 17.145 14.183 -19.228 1.00 51.78 84 THR A O 1
ATOM 678 N N . TYR A 1 85 ? 18.459 12.521 -19.921 1.00 42.34 85 TYR A N 1
ATOM 679 C CA . TYR A 1 85 ? 18.018 11.533 -18.904 1.00 42.34 85 TYR A CA 1
ATOM 680 C C . TYR A 1 85 ? 18.174 11.976 -17.429 1.00 42.34 85 TYR A C 1
ATOM 682 O O . TYR A 1 85 ? 17.257 11.817 -16.628 1.00 42.34 85 TYR A O 1
ATOM 690 N N . GLY A 1 86 ? 19.287 12.617 -17.048 1.00 43.56 86 GLY A N 1
ATOM 691 C CA . GLY A 1 86 ? 19.454 13.142 -15.676 1.00 43.56 86 GLY A CA 1
ATOM 692 C C . GLY A 1 86 ? 18.458 14.258 -15.330 1.00 43.56 86 GLY A C 1
ATOM 693 O O . GLY A 1 86 ? 18.014 14.409 -14.195 1.00 43.56 86 GLY A O 1
ATOM 694 N N . LYS A 1 87 ? 18.033 14.997 -16.351 1.00 52.53 87 LYS A N 1
ATOM 695 C CA . LYS A 1 87 ? 17.011 16.037 -16.273 1.00 52.53 87 LYS A CA 1
ATOM 696 C C . LYS A 1 87 ? 15.601 15.441 -16.095 1.00 52.53 87 LYS A C 1
ATOM 698 O O . LYS A 1 87 ? 14.811 16.004 -15.345 1.00 52.53 87 LYS A O 1
ATOM 703 N N . TYR A 1 88 ? 15.311 14.280 -16.693 1.00 50.41 88 TYR A N 1
ATOM 704 C CA . TYR A 1 88 ? 14.079 13.513 -16.449 1.00 50.41 88 TYR A CA 1
ATOM 705 C C . TYR A 1 88 ? 13.951 13.069 -14.982 1.00 50.41 88 TYR A C 1
ATOM 707 O O . TYR A 1 88 ? 12.882 13.225 -14.396 1.00 50.41 88 TYR A O 1
ATOM 715 N N . ILE A 1 89 ? 15.038 12.602 -14.355 1.00 49.19 89 ILE A N 1
ATOM 716 C CA . ILE A 1 89 ? 15.038 12.216 -12.932 1.00 49.19 89 ILE A CA 1
ATOM 717 C C . ILE A 1 89 ? 14.751 13.427 -12.032 1.00 49.19 89 ILE A C 1
ATOM 719 O O . ILE A 1 89 ? 13.887 13.352 -11.161 1.00 49.19 89 ILE A O 1
ATOM 723 N N . ILE A 1 90 ? 15.411 14.565 -12.270 1.00 56.19 90 ILE A N 1
ATOM 724 C CA . ILE A 1 90 ? 15.205 15.792 -11.480 1.00 56.19 90 ILE A CA 1
ATOM 725 C C . ILE A 1 90 ? 13.769 16.316 -11.628 1.00 56.19 90 ILE A C 1
ATOM 727 O O . ILE A 1 90 ? 13.125 16.628 -10.629 1.00 56.19 90 ILE A O 1
ATOM 731 N N . VAL A 1 91 ? 13.233 16.363 -12.852 1.00 56.47 91 VAL A N 1
ATOM 732 C CA . VAL A 1 91 ? 11.839 16.774 -13.102 1.00 56.47 91 VAL A CA 1
ATOM 733 C C . VAL A 1 91 ? 10.848 15.797 -12.466 1.00 56.47 91 VAL A C 1
ATOM 735 O O . VAL A 1 91 ? 9.851 16.232 -11.897 1.00 56.47 91 VAL A O 1
ATOM 738 N N . SER A 1 92 ? 11.133 14.494 -12.494 1.00 53.41 92 SER A N 1
ATOM 739 C CA . SER A 1 92 ? 10.292 13.480 -11.845 1.00 53.41 92 SER A CA 1
ATOM 740 C C . SER A 1 92 ? 10.272 13.661 -10.326 1.00 53.41 92 SER A C 1
ATOM 742 O O . SER A 1 92 ? 9.196 13.653 -9.737 1.00 53.41 92 SER A O 1
ATOM 744 N N . ILE A 1 93 ? 11.419 13.938 -9.697 1.00 57.69 93 ILE A N 1
ATOM 745 C CA . ILE A 1 93 ? 11.509 14.254 -8.261 1.00 57.69 93 ILE A CA 1
ATOM 746 C C . ILE A 1 93 ? 10.720 15.529 -7.924 1.00 57.69 93 ILE A C 1
ATOM 748 O O . ILE A 1 93 ? 9.943 15.535 -6.972 1.00 57.69 93 ILE A O 1
ATOM 752 N N . ILE A 1 94 ? 10.858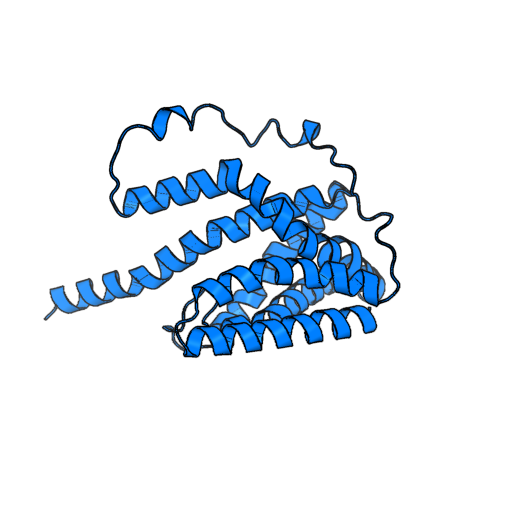 16.593 -8.722 1.00 59.59 94 ILE A N 1
ATOM 753 C CA . ILE A 1 94 ? 10.118 17.852 -8.519 1.00 59.59 94 ILE A CA 1
ATOM 754 C C . ILE A 1 94 ? 8.605 17.633 -8.674 1.00 59.59 94 ILE A C 1
ATOM 756 O O . ILE A 1 94 ? 7.822 18.129 -7.863 1.00 59.59 94 ILE A O 1
ATOM 760 N N . ASN A 1 95 ? 8.173 16.854 -9.668 1.00 58.44 95 ASN A N 1
ATOM 761 C CA . ASN A 1 95 ? 6.761 16.520 -9.864 1.00 58.44 95 ASN A CA 1
ATOM 762 C C . ASN A 1 95 ? 6.203 15.697 -8.690 1.00 58.44 95 ASN A C 1
ATOM 764 O O . ASN A 1 95 ? 5.097 15.981 -8.231 1.00 58.44 95 ASN A O 1
ATOM 768 N N . CYS A 1 96 ? 6.980 14.746 -8.156 1.00 55.72 96 CYS A N 1
ATOM 769 C CA . CYS A 1 96 ? 6.618 13.953 -6.974 1.00 55.72 96 CYS A CA 1
ATOM 770 C C . CYS A 1 96 ? 6.446 14.791 -5.702 1.00 55.72 96 CYS A C 1
ATOM 772 O O . CYS A 1 96 ? 5.753 14.358 -4.790 1.00 55.72 96 CYS A O 1
ATOM 774 N N . LEU A 1 97 ? 7.068 15.969 -5.627 1.00 56.66 97 LEU A N 1
ATOM 775 C CA . LEU A 1 97 ? 7.065 16.824 -4.437 1.00 56.66 97 LEU A CA 1
ATOM 776 C C . LEU A 1 97 ? 6.126 18.035 -4.538 1.00 56.66 97 LEU A C 1
ATOM 778 O O . LEU A 1 97 ? 6.010 18.778 -3.571 1.00 56.66 97 LEU A O 1
ATOM 782 N N . THR A 1 98 ? 5.469 18.256 -5.682 1.00 62.78 98 THR A N 1
ATOM 783 C CA . THR A 1 98 ? 4.672 19.472 -5.928 1.00 62.78 98 THR A CA 1
ATOM 784 C C . THR A 1 98 ? 3.188 19.169 -6.152 1.00 62.78 98 THR A C 1
ATOM 786 O O . THR A 1 98 ? 2.420 19.117 -5.196 1.00 62.78 98 THR A O 1
ATOM 789 N N . TYR A 1 99 ? 2.747 18.975 -7.399 1.00 56.06 99 TYR A N 1
ATOM 790 C CA . TYR A 1 99 ? 1.322 18.834 -7.735 1.00 56.06 99 TYR A CA 1
ATOM 791 C C . TYR A 1 99 ? 0.877 17.383 -7.950 1.00 56.06 99 TYR A C 1
ATOM 793 O O . TYR A 1 99 ? -0.292 17.080 -7.716 1.00 56.06 99 TYR A O 1
ATOM 801 N N . ALA A 1 100 ? 1.772 16.467 -8.342 1.00 59.28 100 ALA A N 1
ATOM 802 C CA . ALA A 1 100 ? 1.407 15.062 -8.544 1.00 59.28 100 ALA A CA 1
ATOM 803 C C . ALA A 1 100 ? 0.796 14.407 -7.286 1.00 59.28 100 ALA A C 1
ATOM 805 O O . ALA A 1 100 ? -0.208 13.711 -7.433 1.00 59.28 100 ALA A O 1
ATOM 806 N N . PRO A 1 101 ? 1.274 14.682 -6.053 1.00 64.31 101 PRO A N 1
ATOM 807 C CA . PRO A 1 101 ? 0.628 14.183 -4.836 1.00 64.31 101 PRO A CA 1
ATOM 808 C C . PRO A 1 101 ? -0.823 14.646 -4.678 1.00 64.31 101 PRO A C 1
ATOM 810 O O . PRO A 1 101 ? -1.665 13.874 -4.231 1.00 64.31 101 PRO A O 1
ATOM 813 N N . LEU A 1 102 ? -1.132 15.884 -5.079 1.00 63.91 102 LEU A N 1
ATOM 814 C CA . LEU A 1 102 ? -2.466 16.480 -4.943 1.00 63.91 102 LEU A CA 1
ATOM 815 C C . LEU A 1 102 ? -3.476 15.924 -5.950 1.00 63.91 102 LEU A C 1
ATOM 817 O O . LEU A 1 102 ? -4.669 15.912 -5.674 1.00 63.91 102 LEU A O 1
ATOM 821 N N . PHE A 1 103 ? -3.024 15.453 -7.110 1.00 67.75 103 PHE A N 1
ATOM 822 C CA . PHE A 1 103 ? -3.896 14.742 -8.046 1.00 67.75 103 PHE A CA 1
ATOM 823 C C . PHE A 1 103 ? -3.984 13.256 -7.692 1.00 67.75 103 PHE A C 1
ATOM 825 O O . PHE A 1 103 ? -5.076 12.691 -7.631 1.00 67.75 103 PHE A O 1
ATOM 832 N N . ASN A 1 104 ? -2.850 12.636 -7.363 1.00 73.25 104 ASN A N 1
ATOM 833 C CA . ASN A 1 104 ? -2.794 11.222 -7.015 1.00 73.25 104 ASN A CA 1
ATOM 834 C C . ASN A 1 104 ? -3.500 10.912 -5.692 1.00 73.25 104 ASN A C 1
ATOM 836 O O . ASN A 1 104 ? -3.969 9.790 -5.531 1.00 73.25 104 ASN A O 1
ATOM 840 N N . MET A 1 105 ? -3.654 11.874 -4.774 1.00 76.00 105 MET A N 1
ATOM 841 C CA . MET A 1 105 ? -4.418 11.657 -3.538 1.00 76.00 105 MET A CA 1
ATOM 842 C C . MET A 1 105 ? -5.873 11.273 -3.810 1.00 76.00 105 MET A C 1
ATOM 844 O O . MET A 1 105 ? -6.439 10.500 -3.046 1.00 76.00 105 MET A O 1
ATOM 848 N N . PHE A 1 106 ? -6.482 11.761 -4.897 1.00 77.31 106 PHE A N 1
ATOM 849 C CA . PHE A 1 106 ? -7.845 11.371 -5.263 1.00 77.31 106 PHE A CA 1
ATOM 850 C C . PHE A 1 106 ? -7.911 9.927 -5.734 1.00 77.31 106 PHE A C 1
ATOM 852 O O . PHE A 1 106 ? -8.934 9.283 -5.571 1.00 77.31 106 PHE A O 1
ATOM 859 N N . VAL A 1 107 ? -6.836 9.392 -6.298 1.00 80.81 107 VAL A N 1
ATOM 860 C CA . VAL A 1 107 ? -6.769 7.974 -6.649 1.00 80.81 107 VAL A CA 1
ATOM 861 C C . VAL A 1 107 ? -6.445 7.148 -5.397 1.00 80.81 107 VAL A C 1
ATOM 863 O O . VAL A 1 107 ? -7.110 6.156 -5.118 1.00 80.81 107 VAL A O 1
ATOM 866 N N . ALA A 1 108 ? -5.492 7.611 -4.586 1.00 86.31 108 ALA A N 1
ATOM 867 C CA . ALA A 1 108 ? -5.024 6.933 -3.381 1.00 86.31 108 ALA A CA 1
ATOM 868 C C . ALA A 1 108 ? -6.055 6.894 -2.239 1.00 86.31 108 ALA A C 1
ATOM 870 O O . ALA A 1 108 ? -6.018 5.977 -1.423 1.00 86.31 108 ALA A O 1
ATOM 871 N N . VAL A 1 109 ? -7.001 7.840 -2.171 1.00 89.56 109 VAL A N 1
ATOM 872 C CA . VAL A 1 109 ? -7.989 7.897 -1.076 1.00 89.56 109 VAL A CA 1
ATOM 873 C C . VAL A 1 109 ? -8.884 6.660 -1.012 1.00 89.56 109 VAL A C 1
ATOM 875 O O . VAL A 1 109 ? -9.324 6.285 0.073 1.00 89.56 109 VAL A O 1
ATOM 878 N N . GLY A 1 110 ? -9.130 5.993 -2.145 1.00 91.12 110 GLY A N 1
ATOM 879 C CA . GLY A 1 110 ? -9.871 4.732 -2.178 1.00 91.12 110 GLY A CA 1
ATOM 880 C C . GLY A 1 110 ? -9.161 3.621 -1.398 1.00 91.12 110 GLY A C 1
ATOM 881 O O . GLY A 1 110 ? -9.787 2.892 -0.624 1.00 91.12 110 GLY A O 1
ATOM 882 N N . GLU A 1 111 ? -7.840 3.544 -1.532 1.00 93.19 111 GLU A N 1
ATOM 883 C CA . GLU A 1 111 ? -7.011 2.618 -0.775 1.00 93.19 111 GLU A CA 1
ATOM 884 C C . GLU A 1 111 ? -6.924 3.051 0.682 1.00 93.19 111 GLU A C 1
ATOM 886 O O . GLU A 1 111 ? -7.234 2.271 1.581 1.00 93.19 111 GLU A O 1
ATOM 891 N N . GLU A 1 112 ? -6.575 4.315 0.931 1.00 95.94 112 GLU A N 1
ATOM 892 C CA . GLU A 1 112 ? -6.394 4.827 2.287 1.00 95.94 112 GLU A CA 1
ATOM 893 C C . GLU A 1 112 ? -7.657 4.685 3.134 1.00 95.94 112 GLU A C 1
ATOM 895 O O . GLU A 1 112 ? -7.574 4.256 4.284 1.00 95.94 112 GLU A O 1
ATOM 900 N N . ALA A 1 113 ? -8.840 4.956 2.582 1.00 95.25 113 ALA A N 1
ATOM 901 C CA . ALA A 1 113 ? -10.098 4.786 3.301 1.00 95.25 113 ALA A CA 1
ATOM 902 C C . ALA A 1 113 ? -10.367 3.321 3.689 1.00 95.25 113 ALA A C 1
ATOM 904 O O . ALA A 1 113 ? -10.840 3.052 4.795 1.00 95.25 113 ALA A O 1
ATOM 905 N N . GLY A 1 114 ? -10.025 2.360 2.825 1.00 96.25 114 GLY A N 1
ATOM 906 C CA . GLY A 1 114 ? -10.111 0.937 3.160 1.00 96.25 114 GLY A CA 1
ATOM 907 C C . GLY A 1 114 ? -9.050 0.502 4.176 1.00 96.25 114 GLY A C 1
ATOM 908 O O . GLY A 1 114 ? -9.350 -0.219 5.131 1.00 96.25 114 GLY A O 1
ATOM 909 N N . TRP A 1 115 ? -7.813 0.966 4.012 1.00 97.62 115 TRP A N 1
ATOM 910 C CA . TRP A 1 115 ? -6.684 0.581 4.853 1.00 97.62 115 TRP A CA 1
ATOM 911 C C . TRP A 1 115 ? -6.683 1.317 6.195 1.00 97.62 115 TRP A C 1
ATOM 913 O O . TRP A 1 115 ? -6.888 0.693 7.234 1.00 97.62 115 TRP A O 1
ATOM 923 N N . ARG A 1 116 ? -6.493 2.637 6.192 1.00 97.00 116 ARG A N 1
ATOM 924 C CA . ARG A 1 116 ? -6.358 3.483 7.391 1.00 97.00 116 ARG A CA 1
ATOM 925 C C . ARG A 1 116 ? -7.722 3.814 7.989 1.00 97.00 116 ARG A C 1
ATOM 927 O O . ARG A 1 116 ? -7.880 3.803 9.206 1.00 97.00 116 ARG A O 1
ATOM 934 N N . GLY A 1 117 ? -8.727 4.029 7.141 1.00 93.56 117 GLY A N 1
ATOM 935 C CA . GLY A 1 117 ? -10.090 4.321 7.590 1.00 93.56 117 GLY A CA 1
ATOM 936 C C . GLY A 1 117 ? -10.812 3.120 8.212 1.00 93.56 117 GLY A C 1
ATOM 937 O O . GLY A 1 117 ? -11.698 3.315 9.044 1.00 93.56 117 GLY A O 1
ATOM 938 N N . TYR A 1 118 ? -10.442 1.883 7.850 1.00 97.62 118 TYR A N 1
ATOM 939 C CA . TYR A 1 118 ? -11.166 0.684 8.287 1.00 97.62 118 TYR A CA 1
ATOM 940 C C . TYR A 1 118 ? -10.285 -0.465 8.800 1.00 97.62 118 TYR A C 1
ATOM 942 O O . TYR A 1 118 ? -10.487 -0.925 9.927 1.00 97.62 118 TYR A O 1
ATOM 950 N N . LEU A 1 119 ? -9.340 -0.969 8.001 1.00 97.88 119 LEU A N 1
ATOM 951 C CA . L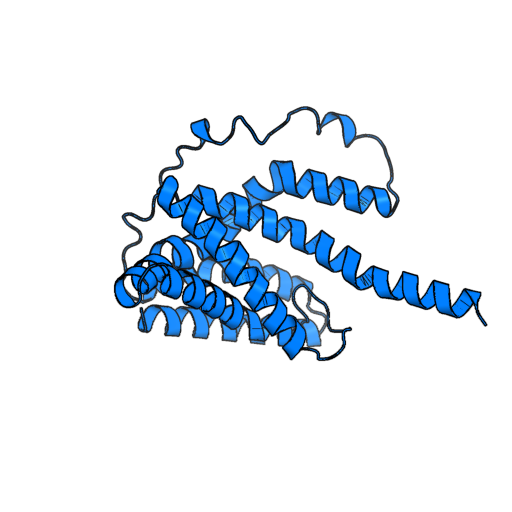EU A 1 119 ? -8.597 -2.189 8.335 1.00 97.88 119 LEU A CA 1
ATOM 952 C C . LEU A 1 119 ? -7.652 -2.004 9.532 1.00 97.88 119 LEU A C 1
ATOM 954 O O . LEU A 1 119 ? -7.723 -2.774 10.489 1.00 97.88 119 LEU A O 1
ATOM 958 N N . TYR A 1 120 ? -6.779 -0.997 9.487 1.00 97.88 120 TYR A N 1
ATOM 959 C CA . TYR A 1 120 ? -5.765 -0.734 10.510 1.00 97.88 120 TYR A CA 1
ATOM 960 C C . TYR A 1 120 ? -6.378 -0.516 11.901 1.00 97.88 120 TYR A C 1
ATOM 962 O O . TYR A 1 120 ? -5.911 -1.159 12.843 1.00 97.88 120 TYR A O 1
ATOM 970 N N . PRO A 1 121 ? -7.445 0.295 12.073 1.00 97.06 121 PRO A N 1
ATOM 971 C CA . PRO A 1 121 ? -8.145 0.405 13.351 1.00 97.06 121 PRO A CA 1
ATOM 972 C C . PRO A 1 121 ? -8.595 -0.952 13.901 1.00 97.06 121 PRO A C 1
ATOM 974 O O . PRO A 1 121 ? -8.309 -1.261 15.054 1.00 97.06 121 PRO A O 1
ATOM 977 N N . LYS A 1 122 ? -9.209 -1.804 13.067 1.00 97.12 122 LYS A N 1
ATOM 978 C CA . LYS A 1 122 ? -9.687 -3.134 13.487 1.00 97.12 122 LYS A CA 1
ATOM 979 C C . LYS A 1 122 ? -8.557 -4.104 13.818 1.00 97.12 122 LYS A C 1
ATOM 981 O O . LYS A 1 122 ? -8.691 -4.914 14.733 1.00 97.12 122 LYS A O 1
ATOM 986 N N . LEU A 1 123 ? -7.446 -4.045 13.086 1.00 97.94 123 LEU A N 1
ATOM 987 C CA . LEU A 1 123 ? -6.269 -4.855 13.396 1.00 97.94 123 LEU A CA 1
ATOM 988 C C . LEU A 1 123 ? -5.641 -4.426 14.725 1.00 97.94 123 LEU A C 1
ATOM 990 O O . LEU A 1 123 ? -5.305 -5.286 15.535 1.00 97.94 123 LEU A O 1
ATOM 994 N N . LYS A 1 124 ? -5.531 -3.116 14.973 1.00 98.06 124 LYS A N 1
ATOM 995 C CA . LYS A 1 124 ? -5.005 -2.576 16.235 1.00 98.06 124 LYS A CA 1
ATOM 996 C C . LYS A 1 124 ? -5.914 -2.893 17.420 1.00 98.06 124 LYS A C 1
ATOM 998 O O . LYS A 1 124 ? -5.408 -3.268 18.470 1.00 98.06 124 LYS A O 1
ATOM 1003 N N . GLU A 1 125 ? -7.231 -2.803 17.240 1.00 97.12 125 GLU A N 1
ATOM 1004 C CA . GLU A 1 125 ? -8.224 -3.196 18.248 1.00 97.12 125 GLU A CA 1
ATOM 1005 C C . GLU A 1 125 ? -8.089 -4.680 18.620 1.00 97.12 125 GLU A C 1
ATOM 1007 O O . GLU A 1 125 ? -8.123 -5.033 19.794 1.00 97.12 125 GLU A O 1
ATOM 1012 N N . LYS A 1 126 ? -7.890 -5.552 17.625 1.00 97.75 126 LYS A N 1
ATOM 1013 C CA . LYS A 1 126 ? -7.843 -7.002 17.838 1.00 97.75 126 LYS A CA 1
ATOM 1014 C C . LYS A 1 126 ? -6.489 -7.522 18.334 1.00 97.75 126 LYS A C 1
ATOM 1016 O O . LYS A 1 126 ? -6.462 -8.484 19.095 1.00 97.75 126 LYS A O 1
ATOM 1021 N N . TYR A 1 127 ? -5.380 -6.947 17.870 1.00 97.44 127 TYR A N 1
ATOM 1022 C CA . TYR A 1 127 ? -4.037 -7.514 18.061 1.00 97.44 127 TYR A CA 1
ATOM 1023 C C . TYR A 1 127 ? -3.047 -6.576 18.760 1.00 97.44 127 TYR A C 1
ATOM 1025 O O . TYR A 1 127 ? -1.928 -6.991 19.050 1.00 97.44 127 TYR A O 1
ATOM 1033 N N . GLY A 1 128 ? -3.435 -5.330 19.037 1.00 97.56 128 GLY A N 1
ATOM 1034 C CA . GLY A 1 128 ? -2.542 -4.298 19.556 1.00 97.56 128 GLY A CA 1
ATOM 1035 C C . GLY A 1 128 ? -1.851 -3.491 18.454 1.00 97.56 128 GLY A C 1
ATOM 1036 O O . GLY A 1 128 ? -1.897 -3.818 17.267 1.00 97.56 128 GLY A O 1
ATOM 1037 N N . LYS A 1 129 ? -1.212 -2.385 18.851 1.00 95.06 129 LYS A N 1
ATOM 1038 C CA . LYS A 1 129 ? -0.690 -1.368 17.924 1.00 95.06 129 LYS A CA 1
ATOM 1039 C C . LYS A 1 129 ? 0.390 -1.899 16.975 1.00 95.06 129 LYS A C 1
ATOM 1041 O O . LYS A 1 129 ? 0.281 -1.713 15.767 1.00 95.06 129 LYS A O 1
ATOM 1046 N N . ILE A 1 130 ? 1.405 -2.572 17.520 1.00 97.06 130 ILE A N 1
ATOM 1047 C CA . ILE A 1 130 ? 2.555 -3.066 16.748 1.00 97.06 130 ILE A CA 1
ATOM 1048 C C . ILE A 1 130 ? 2.099 -4.130 15.747 1.00 97.06 130 ILE A C 1
ATOM 1050 O O . ILE A 1 130 ? 2.393 -4.043 14.559 1.00 97.06 130 ILE A O 1
ATOM 1054 N N . GLN A 1 131 ? 1.326 -5.107 16.214 1.00 97.56 131 GLN A N 1
ATOM 1055 C CA . GLN A 1 131 ? 0.781 -6.171 15.380 1.00 97.56 131 GLN A CA 1
ATOM 1056 C C . GLN A 1 131 ? -0.170 -5.606 14.324 1.00 97.56 131 GLN A C 1
ATOM 1058 O O . GLN A 1 131 ? -0.131 -6.040 13.177 1.00 97.56 131 GLN A O 1
ATOM 1063 N N . GLY A 1 132 ? -0.980 -4.603 14.675 1.00 97.50 132 GLY A N 1
ATOM 1064 C CA . GLY A 1 132 ? -1.868 -3.940 13.728 1.00 97.50 132 GLY A CA 1
ATOM 1065 C C . GLY A 1 132 ? -1.123 -3.272 12.574 1.00 97.50 132 GLY A C 1
ATOM 1066 O O . GLY A 1 132 ? -1.540 -3.404 11.425 1.00 97.50 132 GLY A O 1
ATOM 1067 N N . TRP A 1 133 ? 0.015 -2.637 12.857 1.00 97.81 133 TRP A N 1
ATOM 1068 C CA . TRP A 1 133 ? 0.901 -2.096 11.829 1.00 97.81 133 TRP A CA 1
ATOM 1069 C C . TRP A 1 133 ? 1.523 -3.173 10.943 1.00 97.81 133 TRP A C 1
ATOM 1071 O O . TRP A 1 133 ? 1.454 -3.061 9.718 1.00 97.81 133 TRP A O 1
ATOM 1081 N N . LEU A 1 134 ? 2.098 -4.216 11.548 1.00 98.12 134 LEU A N 1
ATOM 1082 C CA . LEU A 1 134 ? 2.747 -5.302 10.810 1.00 98.12 134 LEU A CA 1
ATOM 1083 C C . LEU A 1 134 ? 1.748 -6.033 9.907 1.00 98.12 134 LEU A C 1
ATOM 1085 O O . LEU A 1 134 ? 1.986 -6.186 8.712 1.00 98.12 134 LEU A O 1
ATOM 1089 N N . TYR A 1 135 ? 0.598 -6.433 10.451 1.00 98.31 135 TYR A N 1
ATOM 1090 C CA . TYR A 1 135 ? -0.439 -7.114 9.679 1.00 98.31 135 TYR A CA 1
ATOM 1091 C C . TYR A 1 135 ? -1.031 -6.218 8.600 1.00 98.31 135 TYR A C 1
ATOM 1093 O O . TYR A 1 135 ? -1.255 -6.693 7.492 1.00 98.31 135 TYR A O 1
ATOM 1101 N N . GLY A 1 136 ? -1.244 -4.931 8.884 1.00 97.94 136 GLY A N 1
ATOM 1102 C CA . GLY A 1 136 ? -1.730 -3.984 7.886 1.00 97.94 136 GLY A CA 1
ATOM 1103 C C . GLY A 1 136 ? -0.789 -3.890 6.683 1.00 97.94 136 GLY A C 1
ATOM 1104 O O . GLY A 1 136 ? -1.233 -4.019 5.543 1.00 97.94 136 GLY A O 1
ATOM 1105 N N . GLY A 1 137 ? 0.516 -3.770 6.944 1.00 97.62 137 GLY A N 1
ATOM 1106 C CA . GLY A 1 137 ? 1.558 -3.723 5.919 1.00 97.62 137 GLY A CA 1
ATOM 1107 C C . GLY A 1 137 ? 1.651 -4.990 5.075 1.00 97.62 137 GLY A C 1
ATOM 1108 O O . GLY A 1 137 ? 1.695 -4.920 3.844 1.00 97.62 137 GLY A O 1
ATOM 1109 N N . ILE A 1 138 ? 1.628 -6.150 5.735 1.00 98.38 138 ILE A N 1
ATOM 1110 C CA . ILE A 1 138 ? 1.664 -7.464 5.082 1.00 98.38 138 ILE A CA 1
ATOM 1111 C C . ILE A 1 138 ? 0.416 -7.670 4.218 1.00 98.38 138 ILE A C 1
ATOM 1113 O O . ILE A 1 138 ? 0.534 -8.052 3.058 1.00 98.38 138 ILE A O 1
ATOM 1117 N N . ILE A 1 139 ? -0.779 -7.377 4.738 1.00 98.44 139 ILE A N 1
ATOM 1118 C CA . ILE A 1 139 ? -2.035 -7.511 3.985 1.00 98.44 139 ILE A CA 1
ATOM 1119 C C . ILE A 1 139 ? -2.009 -6.614 2.745 1.00 98.44 139 ILE A C 1
ATOM 1121 O O . ILE A 1 139 ? -2.362 -7.066 1.656 1.00 98.44 139 ILE A O 1
ATOM 1125 N N . TRP A 1 140 ? -1.541 -5.372 2.885 1.00 98.00 140 TRP A N 1
ATOM 1126 C CA . TRP A 1 140 ? -1.408 -4.453 1.757 1.00 98.00 140 TRP A CA 1
ATOM 1127 C C . TRP A 1 140 ? -0.398 -4.954 0.709 1.00 98.00 140 TRP A C 1
ATOM 1129 O O . TRP A 1 140 ? -0.630 -4.807 -0.491 1.00 98.00 140 TRP A O 1
ATOM 1139 N N . SER A 1 141 ? 0.677 -5.627 1.136 1.00 97.50 141 SER A N 1
ATOM 1140 C CA . SER A 1 141 ? 1.623 -6.289 0.227 1.00 97.50 141 SER A CA 1
ATOM 1141 C C . SER A 1 141 ? 0.981 -7.436 -0.545 1.00 97.50 141 SER A C 1
ATOM 1143 O O . SER A 1 141 ? 1.038 -7.458 -1.771 1.00 97.50 141 SER A O 1
ATOM 1145 N N . ILE A 1 142 ? 0.327 -8.365 0.161 1.00 98.12 142 ILE A N 1
ATOM 1146 C CA . ILE A 1 142 ? -0.290 -9.560 -0.432 1.00 98.12 142 ILE A CA 1
ATOM 1147 C C . ILE A 1 142 ? -1.364 -9.160 -1.452 1.00 98.12 142 ILE A C 1
ATOM 1149 O O . ILE A 1 142 ? -1.525 -9.810 -2.486 1.00 98.12 142 ILE A O 1
ATOM 1153 N N . TRP A 1 143 ? -2.064 -8.051 -1.207 1.00 98.06 143 TRP A N 1
ATOM 1154 C CA . TRP A 1 143 ? -3.012 -7.483 -2.161 1.00 98.06 143 TRP A CA 1
ATOM 1155 C C . TRP A 1 143 ? -2.374 -7.152 -3.528 1.00 98.06 143 TRP A C 1
ATOM 1157 O O . TRP A 1 143 ?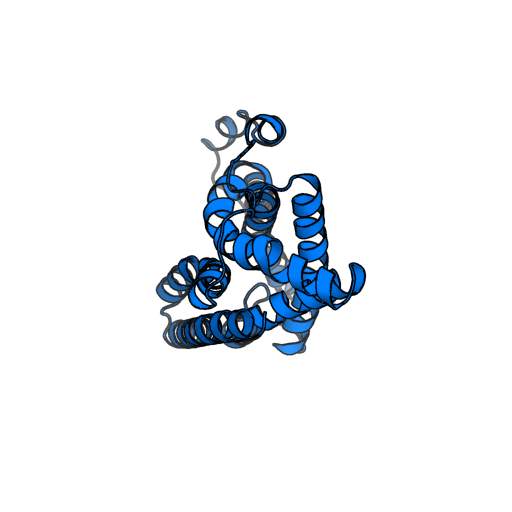 -3.049 -7.291 -4.545 1.00 98.06 143 TRP A O 1
ATOM 1167 N N . HIS A 1 144 ? -1.078 -6.818 -3.579 1.00 96.44 144 HIS A N 1
ATOM 1168 C CA . HIS A 1 144 ? -0.321 -6.518 -4.805 1.00 96.44 144 HIS A CA 1
ATOM 1169 C C . HIS A 1 144 ? 0.415 -7.717 -5.422 1.00 96.44 144 HIS A C 1
ATOM 1171 O O . HIS A 1 144 ? 0.944 -7.613 -6.530 1.00 96.44 144 HIS A O 1
ATOM 1177 N N . TRP A 1 145 ? 0.512 -8.855 -4.736 1.00 96.94 145 TRP A N 1
ATOM 1178 C CA . TRP A 1 145 ? 1.343 -9.963 -5.219 1.00 96.94 145 TRP A CA 1
ATOM 1179 C C . TRP A 1 145 ? 0.963 -10.474 -6.617 1.00 96.94 145 TRP A C 1
ATOM 1181 O O . TRP A 1 145 ? 1.883 -10.702 -7.406 1.00 96.94 145 TRP A O 1
ATOM 1191 N N . PRO A 1 146 ? -0.324 -10.607 -6.997 1.00 97.00 146 PRO A N 1
ATOM 1192 C CA . PRO A 1 146 ? -0.660 -11.053 -8.346 1.00 97.00 146 PRO A CA 1
ATOM 1193 C C . PRO A 1 146 ? -0.162 -10.093 -9.426 1.00 97.00 146 PRO A C 1
ATOM 1195 O O . PRO A 1 146 ? 0.417 -10.542 -10.408 1.00 97.00 146 PRO A O 1
ATOM 1198 N N . ILE A 1 147 ? -0.310 -8.777 -9.252 1.00 94.44 147 ILE A N 1
ATOM 1199 C CA . ILE A 1 147 ? 0.165 -7.817 -10.257 1.00 94.44 147 ILE A CA 1
ATOM 1200 C C . ILE A 1 147 ? 1.702 -7.768 -10.331 1.00 94.44 147 ILE A C 1
ATOM 1202 O O . ILE A 1 147 ? 2.262 -7.692 -11.427 1.00 94.44 147 ILE A O 1
ATOM 1206 N N . ILE A 1 148 ? 2.401 -7.920 -9.197 1.00 93.50 148 ILE A N 1
ATOM 1207 C CA . ILE A 1 148 ? 3.866 -8.080 -9.170 1.00 93.50 148 ILE A CA 1
ATOM 1208 C C . ILE A 1 148 ? 4.270 -9.326 -9.963 1.00 93.50 148 ILE A C 1
ATOM 1210 O O . ILE A 1 148 ? 5.168 -9.257 -10.800 1.00 93.50 148 ILE A O 1
ATOM 1214 N N . TRP A 1 149 ? 3.571 -10.444 -9.765 1.00 95.44 149 TRP A N 1
ATOM 1215 C CA . TRP A 1 149 ? 3.805 -11.667 -10.526 1.00 95.44 149 TRP A CA 1
ATOM 1216 C C . TRP A 1 149 ? 3.552 -11.458 -12.019 1.00 95.44 149 TRP A C 1
ATOM 1218 O O . TRP A 1 149 ? 4.406 -11.758 -12.849 1.00 95.44 149 TRP A O 1
ATOM 1228 N N . PHE A 1 150 ? 2.364 -10.993 -12.396 1.00 94.06 150 PHE A N 1
ATOM 1229 C CA . PHE A 1 150 ? 1.942 -11.037 -13.792 1.00 94.06 150 PHE A CA 1
ATOM 1230 C C . PHE A 1 150 ? 2.720 -10.064 -14.671 1.00 94.06 150 PHE A C 1
ATOM 1232 O O . PHE A 1 150 ? 3.110 -10.425 -15.787 1.00 94.06 150 PHE A O 1
ATOM 1239 N N . ILE A 1 151 ? 2.980 -8.853 -14.176 1.00 89.31 151 ILE A N 1
ATOM 1240 C CA . ILE A 1 151 ? 3.541 -7.774 -14.998 1.00 89.31 151 ILE A CA 1
ATOM 1241 C C . ILE A 1 151 ? 4.842 -7.192 -14.445 1.00 89.31 151 ILE A C 1
ATOM 1243 O O . ILE A 1 151 ? 5.408 -6.307 -15.075 1.00 89.31 151 ILE A O 1
ATOM 1247 N N . GLY A 1 152 ? 5.354 -7.692 -13.315 1.00 86.56 152 GLY A N 1
ATOM 1248 C CA . GLY A 1 152 ? 6.543 -7.109 -12.692 1.00 86.56 152 GLY A CA 1
ATOM 1249 C C . GLY A 1 152 ? 6.272 -5.713 -12.137 1.00 86.56 152 GLY A C 1
ATOM 1250 O O . GLY A 1 152 ? 7.099 -4.820 -12.293 1.00 86.56 152 GLY A O 1
ATOM 1251 N N . TYR A 1 153 ? 5.090 -5.502 -11.550 1.00 86.25 153 TYR A N 1
ATOM 1252 C CA . TYR A 1 153 ? 4.702 -4.222 -10.953 1.00 86.25 153 TYR A CA 1
ATOM 1253 C C . TYR A 1 153 ? 5.821 -3.675 -10.036 1.00 86.25 153 TYR A C 1
ATOM 1255 O O . TYR A 1 153 ? 6.402 -4.435 -9.262 1.00 86.25 153 TYR A O 1
ATOM 1263 N N . GLU A 1 154 ? 6.151 -2.386 -10.183 1.00 80.81 154 GLU A N 1
ATOM 1264 C CA . GLU A 1 154 ? 7.251 -1.631 -9.531 1.00 80.81 154 GLU A CA 1
ATOM 1265 C C . GLU A 1 154 ? 8.703 -2.041 -9.844 1.00 80.81 154 GLU A C 1
ATOM 1267 O O . GLU A 1 154 ? 9.596 -1.196 -9.792 1.00 80.81 154 GLU A O 1
ATOM 1272 N N . TYR A 1 155 ? 8.969 -3.302 -10.192 1.00 80.94 155 TYR A N 1
ATOM 1273 C CA . TYR A 1 155 ? 10.341 -3.840 -10.240 1.00 80.94 155 TYR A CA 1
ATOM 1274 C C . TYR A 1 155 ? 10.765 -4.411 -11.601 1.00 80.94 155 TYR A C 1
ATOM 1276 O O . TYR A 1 155 ? 11.920 -4.795 -11.782 1.00 80.94 155 TYR A O 1
ATOM 1284 N N . GLY A 1 156 ? 9.846 -4.499 -12.563 1.00 84.25 156 GLY A N 1
ATOM 1285 C CA . GLY A 1 156 ? 10.034 -5.290 -13.777 1.00 84.25 156 GLY A CA 1
ATOM 1286 C C . GLY A 1 156 ? 10.114 -6.793 -13.481 1.00 84.25 156 GLY A C 1
ATOM 1287 O O . GLY A 1 156 ? 9.761 -7.257 -12.396 1.00 84.25 156 GLY A O 1
ATOM 1288 N N . LYS A 1 157 ? 10.563 -7.574 -14.469 1.00 86.00 157 LYS A N 1
ATOM 1289 C CA . LYS A 1 157 ? 10.761 -9.036 -14.341 1.00 86.00 157 LYS A CA 1
ATOM 1290 C C . LYS A 1 157 ? 12.237 -9.442 -14.278 1.00 86.00 157 LYS A C 1
ATOM 1292 O O . LYS A 1 157 ? 12.573 -10.604 -14.078 1.00 86.00 157 LYS A O 1
ATOM 1297 N N . ASP A 1 158 ? 13.112 -8.458 -14.418 1.00 83.12 158 ASP A N 1
ATOM 1298 C CA . ASP A 1 158 ? 14.510 -8.618 -14.791 1.00 83.12 158 ASP A CA 1
ATOM 1299 C C . ASP A 1 158 ? 15.453 -8.596 -13.576 1.00 83.12 158 ASP A C 1
ATOM 1301 O O . ASP A 1 158 ? 16.459 -7.885 -13.560 1.00 83.12 158 ASP A O 1
ATOM 1305 N N . TYR A 1 159 ? 15.135 -9.387 -12.548 1.00 82.44 159 TYR A N 1
ATOM 1306 C CA . TYR A 1 159 ? 15.946 -9.518 -11.335 1.00 82.44 159 TYR A CA 1
ATOM 1307 C C . TYR A 1 159 ? 15.980 -10.963 -10.812 1.00 82.44 159 TYR A C 1
ATOM 1309 O O . TYR A 1 159 ? 15.083 -11.771 -11.062 1.00 82.44 159 TYR A O 1
ATOM 1317 N N . VAL A 1 160 ? 17.035 -11.300 -10.065 1.00 88.06 160 VAL A N 1
ATOM 1318 C CA . VAL A 1 160 ? 17.215 -12.641 -9.488 1.00 88.06 160 VAL A CA 1
ATOM 1319 C C . VAL A 1 160 ? 16.123 -12.926 -8.458 1.00 88.06 160 VAL A C 1
ATOM 1321 O O . VAL A 1 160 ? 15.908 -12.145 -7.535 1.00 88.06 160 VAL A O 1
ATOM 1324 N N . GLY A 1 161 ? 15.456 -14.072 -8.599 1.00 89.38 161 GLY A N 1
ATOM 1325 C CA . GLY A 1 161 ? 14.388 -14.485 -7.687 1.00 89.38 161 GLY A CA 1
ATOM 1326 C C . GLY A 1 161 ? 13.025 -13.858 -7.990 1.00 89.38 161 GLY A C 1
ATOM 1327 O O . GLY A 1 161 ? 12.164 -13.831 -7.109 1.00 89.38 161 GLY A O 1
ATOM 1328 N N . PHE A 1 162 ? 12.807 -13.362 -9.212 1.00 90.38 162 PHE A N 1
ATOM 1329 C CA . PHE A 1 162 ? 11.473 -13.005 -9.694 1.00 90.38 162 PHE A CA 1
ATOM 1330 C C . PHE A 1 162 ? 10.495 -14.200 -9.604 1.00 90.38 162 PHE A C 1
ATOM 1332 O O . PHE A 1 162 ? 10.872 -15.312 -9.985 1.00 90.38 162 PHE A O 1
ATOM 1339 N N . PRO A 1 163 ? 9.239 -14.002 -9.145 1.00 94.00 163 PRO A N 1
ATOM 1340 C CA . PRO A 1 163 ? 8.664 -12.761 -8.599 1.00 94.00 163 PRO A CA 1
ATOM 1341 C C . PRO A 1 163 ? 8.839 -12.605 -7.073 1.00 94.00 163 PRO A C 1
ATOM 1343 O O . PRO A 1 163 ? 8.531 -11.554 -6.513 1.00 94.00 163 PRO A O 1
ATOM 1346 N N . VAL A 1 164 ? 9.315 -13.648 -6.387 1.00 96.06 164 VAL A N 1
ATOM 1347 C CA . VAL A 1 164 ? 9.282 -13.778 -4.920 1.00 96.06 164 VAL A CA 1
ATOM 1348 C C . VAL A 1 164 ? 10.085 -12.686 -4.216 1.00 96.06 164 VAL A C 1
ATO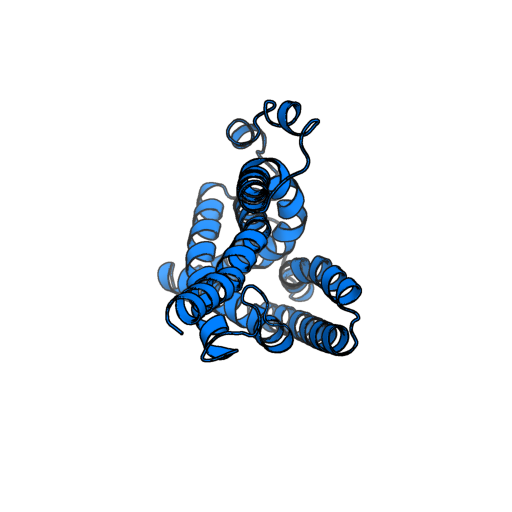M 1350 O O . VAL A 1 164 ? 9.603 -12.096 -3.252 1.00 96.06 164 VAL A O 1
ATOM 1353 N N . VAL A 1 165 ? 11.288 -12.372 -4.700 1.00 92.75 165 VAL A N 1
ATOM 1354 C CA . VAL A 1 165 ? 12.128 -11.333 -4.082 1.00 92.75 165 VAL A CA 1
ATOM 1355 C C . VAL A 1 165 ? 11.443 -9.965 -4.148 1.00 92.75 165 VAL A C 1
ATOM 1357 O O . VAL A 1 165 ? 11.415 -9.257 -3.143 1.00 92.75 165 VAL A O 1
ATOM 1360 N N . GLY A 1 166 ? 10.815 -9.619 -5.276 1.00 90.50 166 GLY A N 1
ATOM 1361 C CA . GLY A 1 166 ? 10.049 -8.377 -5.400 1.00 90.50 166 GLY A CA 1
ATOM 1362 C C . GLY A 1 166 ? 8.852 -8.340 -4.454 1.00 90.50 166 GLY A C 1
ATOM 1363 O O . GLY A 1 166 ? 8.632 -7.327 -3.802 1.00 90.50 166 GLY A O 1
ATOM 1364 N N . MET A 1 167 ? 8.128 -9.453 -4.295 1.00 95.50 167 MET A N 1
ATOM 1365 C CA . MET A 1 167 ? 7.015 -9.551 -3.337 1.00 95.50 167 MET A CA 1
ATOM 1366 C C . MET A 1 167 ? 7.461 -9.315 -1.886 1.00 95.50 167 MET A C 1
ATOM 1368 O O . MET A 1 167 ? 6.787 -8.603 -1.139 1.00 95.50 167 MET A O 1
ATOM 1372 N N . LEU A 1 168 ? 8.609 -9.870 -1.483 1.00 95.69 168 LEU A N 1
ATOM 1373 C CA . LEU A 1 168 ? 9.161 -9.682 -0.138 1.00 95.69 168 LEU A CA 1
ATOM 1374 C C . LEU A 1 168 ? 9.654 -8.247 0.089 1.00 95.69 168 LEU A C 1
ATOM 1376 O O . LEU A 1 168 ? 9.355 -7.655 1.127 1.00 95.69 168 LEU A O 1
ATOM 1380 N N . LEU A 1 169 ? 10.355 -7.661 -0.887 1.00 92.69 169 LEU A N 1
ATOM 1381 C CA . LEU A 1 169 ? 10.773 -6.256 -0.830 1.00 92.69 169 LEU A CA 1
ATOM 1382 C C . LEU A 1 169 ? 9.565 -5.321 -0.757 1.00 92.69 169 LEU A C 1
ATOM 1384 O O . LEU A 1 169 ? 9.545 -4.393 0.055 1.00 92.69 169 LEU A O 1
ATOM 1388 N N . PHE A 1 170 ? 8.525 -5.617 -1.534 1.00 94.06 170 PHE A N 1
ATOM 1389 C CA . PHE A 1 170 ? 7.281 -4.869 -1.495 1.00 94.06 170 PHE A CA 1
ATOM 1390 C C . PHE A 1 170 ? 6.594 -4.988 -0.130 1.00 94.06 170 PHE A C 1
ATOM 1392 O O . PHE A 1 170 ? 6.015 -4.022 0.344 1.00 94.06 170 PHE A O 1
ATOM 1399 N N . CYS A 1 171 ? 6.704 -6.129 0.555 1.00 96.94 171 CYS A N 1
ATOM 1400 C CA . CYS A 1 171 ? 6.190 -6.298 1.916 1.00 96.94 171 CYS A CA 1
ATOM 1401 C C . CYS A 1 171 ? 6.896 -5.410 2.945 1.00 96.94 171 CYS A C 1
ATOM 1403 O O . CYS A 1 171 ? 6.242 -4.816 3.807 1.00 96.94 171 CYS A O 1
ATOM 1405 N N . ILE A 1 172 ? 8.221 -5.285 2.856 1.00 96.00 172 ILE A N 1
ATOM 1406 C CA . ILE A 1 172 ? 8.992 -4.365 3.706 1.00 96.00 172 ILE A CA 1
ATOM 1407 C C . ILE A 1 172 ? 8.561 -2.922 3.425 1.00 96.00 172 ILE A C 1
ATOM 1409 O O . ILE A 1 172 ? 8.312 -2.141 4.350 1.00 96.00 172 ILE A O 1
ATOM 1413 N N . PHE A 1 173 ? 8.419 -2.586 2.144 1.00 93.94 173 PHE A N 1
ATOM 1414 C CA . PHE A 1 173 ? 7.993 -1.271 1.695 1.00 93.94 173 PHE A CA 1
ATOM 1415 C C . PHE A 1 173 ? 6.585 -0.904 2.185 1.00 93.94 173 PHE A C 1
ATOM 1417 O O . PHE A 1 173 ? 6.427 0.111 2.863 1.00 93.94 173 PHE A O 1
ATOM 1424 N N . THR A 1 174 ? 5.567 -1.730 1.923 1.00 96.12 174 THR A N 1
ATOM 1425 C CA . THR A 1 174 ? 4.181 -1.464 2.348 1.00 96.12 174 THR A CA 1
ATOM 1426 C C . THR A 1 174 ? 4.038 -1.441 3.861 1.00 96.12 174 THR A C 1
ATOM 1428 O O . THR A 1 174 ? 3.230 -0.676 4.380 1.00 96.12 174 THR A O 1
ATOM 1431 N N . THR A 1 175 ? 4.834 -2.220 4.595 1.00 97.56 175 THR A N 1
ATOM 1432 C CA . THR A 1 175 ? 4.855 -2.159 6.063 1.00 97.56 175 THR A CA 1
ATOM 1433 C C . THR A 1 175 ? 5.392 -0.822 6.551 1.00 97.56 175 THR A C 1
ATOM 1435 O O . THR A 1 175 ? 4.746 -0.162 7.364 1.00 97.56 175 THR A O 1
ATOM 1438 N N . THR A 1 176 ? 6.520 -0.371 6.005 1.00 95.19 176 THR A N 1
ATOM 1439 C CA . THR A 1 176 ? 7.139 0.904 6.391 1.00 95.19 176 THR A CA 1
ATOM 1440 C C . THR A 1 176 ? 6.244 2.091 6.020 1.00 95.19 176 THR A C 1
ATOM 1442 O O . THR A 1 176 ? 5.897 2.909 6.873 1.00 95.19 176 THR A O 1
ATOM 1445 N N . SER A 1 177 ? 5.786 2.147 4.768 1.00 92.62 177 SER A N 1
ATOM 1446 C CA . SER A 1 177 ? 4.870 3.180 4.268 1.00 92.62 177 SER A CA 1
ATOM 1447 C C . SER A 1 177 ? 3.516 3.143 4.983 1.00 92.62 177 SER A C 1
ATOM 1449 O O . SER A 1 177 ? 2.937 4.186 5.293 1.00 92.62 177 SER A O 1
ATOM 1451 N N . GLY A 1 178 ? 3.022 1.944 5.294 1.00 96.00 178 GLY A N 1
ATOM 1452 C CA . GLY A 1 178 ? 1.790 1.712 6.041 1.00 96.00 178 GLY A CA 1
ATOM 1453 C C . GLY A 1 178 ? 1.843 2.292 7.451 1.00 96.00 178 GLY A C 1
ATOM 1454 O O . GLY A 1 178 ? 0.905 2.979 7.851 1.00 96.00 178 GLY A O 1
ATOM 1455 N N . ILE A 1 179 ? 2.955 2.091 8.168 1.00 96.12 179 ILE A N 1
ATOM 1456 C CA . ILE A 1 179 ? 3.200 2.693 9.490 1.00 96.12 179 ILE A CA 1
ATOM 1457 C C . ILE A 1 179 ? 3.170 4.221 9.406 1.00 96.12 179 ILE A C 1
ATOM 1459 O O . ILE A 1 179 ? 2.479 4.856 10.199 1.00 96.12 179 ILE A O 1
ATOM 1463 N N . ILE A 1 180 ? 3.877 4.817 8.440 1.00 91.69 180 ILE A N 1
ATOM 1464 C CA . ILE A 1 180 ? 3.941 6.280 8.276 1.00 91.69 180 ILE A CA 1
ATOM 1465 C C . ILE A 1 180 ? 2.544 6.858 8.014 1.00 91.69 180 ILE A C 1
ATOM 1467 O O . ILE A 1 180 ? 2.125 7.814 8.667 1.00 91.69 180 ILE A O 1
ATOM 1471 N N . CYS A 1 181 ? 1.802 6.260 7.083 1.00 92.25 181 CYS A N 1
ATOM 1472 C CA . CYS A 1 181 ? 0.462 6.718 6.730 1.00 92.25 181 CYS A CA 1
ATOM 1473 C C . CYS A 1 181 ? -0.533 6.546 7.887 1.00 92.25 181 CYS A C 1
ATOM 1475 O O . CYS A 1 181 ? -1.319 7.451 8.153 1.00 92.25 181 CYS A O 1
ATOM 1477 N N . ASP A 1 182 ? -0.504 5.412 8.594 1.00 95.56 182 ASP A N 1
ATOM 1478 C CA . ASP A 1 182 ? -1.372 5.204 9.757 1.00 95.56 182 ASP A CA 1
ATOM 1479 C C . ASP A 1 182 ? -1.017 6.160 10.902 1.00 95.56 182 ASP A C 1
ATOM 1481 O O . ASP A 1 182 ? -1.915 6.733 11.510 1.00 95.56 182 ASP A O 1
ATOM 1485 N N . TRP A 1 183 ? 0.269 6.426 11.145 1.00 88.38 183 TRP A N 1
ATOM 1486 C CA . TRP A 1 183 ? 0.697 7.424 12.126 1.00 88.38 183 TRP A CA 1
ATOM 1487 C C . TRP A 1 183 ? 0.171 8.828 11.791 1.00 88.38 183 TRP A C 1
ATOM 1489 O O . TRP A 1 183 ? -0.354 9.516 12.668 1.00 88.38 183 TRP A O 1
ATOM 1499 N N . LEU A 1 184 ? 0.250 9.248 10.524 1.00 81.69 184 LEU A N 1
ATOM 1500 C CA . LEU A 1 184 ? -0.323 10.521 10.072 1.00 81.69 184 LEU A CA 1
ATOM 1501 C C . LEU A 1 184 ? -1.842 10.552 10.250 1.00 81.69 184 LEU A C 1
ATOM 1503 O O . LEU A 1 184 ? -2.395 11.556 10.705 1.00 81.69 184 LEU A O 1
ATOM 1507 N N . TYR A 1 185 ? -2.521 9.454 9.927 1.00 88.88 185 TYR A N 1
ATOM 1508 C CA . TYR A 1 185 ? -3.960 9.334 10.114 1.00 88.88 185 TYR A CA 1
ATOM 1509 C C . TYR A 1 185 ? -4.357 9.416 11.594 1.00 88.88 185 TYR A C 1
ATOM 1511 O O . TYR A 1 185 ? -5.272 10.159 11.931 1.00 88.88 185 TYR A O 1
ATOM 1519 N N . GLU A 1 186 ? -3.640 8.743 12.499 1.00 87.44 186 GLU A N 1
ATOM 1520 C CA . GLU A 1 186 ? -3.884 8.817 13.948 1.00 87.44 186 GLU A CA 1
ATOM 1521 C C . GLU A 1 186 ? -3.711 10.236 14.507 1.00 87.44 186 GLU A C 1
ATOM 1523 O O . GLU A 1 186 ? -4.382 10.604 15.465 1.00 87.44 186 GLU A O 1
ATOM 1528 N N . ARG A 1 187 ? -2.806 11.038 13.932 1.00 80.81 187 ARG A N 1
ATOM 1529 C CA . ARG A 1 187 ? -2.536 12.413 14.384 1.00 80.81 187 ARG A CA 1
ATOM 1530 C C . ARG A 1 187 ? -3.517 13.439 13.841 1.00 80.81 187 ARG A C 1
ATOM 1532 O O . ARG A 1 187 ? -3.718 14.476 14.467 1.00 80.81 187 ARG A O 1
ATOM 1539 N N . THR A 1 188 ? -4.051 13.191 12.653 1.00 77.69 188 THR A N 1
ATOM 1540 C CA . THR A 1 188 ? -4.850 14.177 11.916 1.00 77.69 188 THR A CA 1
ATOM 1541 C C . THR A 1 188 ? -6.323 13.822 11.848 1.00 77.69 188 THR A C 1
ATOM 1543 O O . THR A 1 188 ? -7.138 14.706 11.609 1.00 77.69 188 THR A O 1
ATOM 1546 N N . HIS A 1 189 ? -6.666 12.544 12.028 1.00 83.81 189 HIS A N 1
ATOM 1547 C CA . HIS A 1 189 ? -8.000 11.992 11.805 1.00 83.81 189 HIS A CA 1
ATOM 1548 C C . HIS A 1 189 ? -8.619 12.463 10.481 1.00 83.81 189 HIS A C 1
ATOM 1550 O O . HIS A 1 189 ? -9.823 12.686 10.395 1.00 83.81 189 HIS A O 1
ATOM 1556 N N . CYS A 1 190 ? -7.780 12.642 9.457 1.00 80.75 190 CYS A N 1
ATOM 1557 C CA . CYS A 1 190 ? -8.155 13.146 8.145 1.00 80.75 190 CYS A CA 1
ATOM 1558 C C . CYS A 1 190 ? -7.601 12.198 7.085 1.00 80.75 190 CYS A C 1
ATOM 1560 O O . CYS A 1 190 ? -6.385 12.074 6.943 1.00 80.75 190 CYS A O 1
ATOM 1562 N N . ILE A 1 191 ? -8.477 11.534 6.326 1.00 90.56 191 ILE A N 1
ATOM 1563 C CA . ILE A 1 191 ? -8.061 10.494 5.370 1.00 90.56 191 ILE A CA 1
ATOM 1564 C C . ILE A 1 191 ? -7.264 11.050 4.188 1.00 90.56 191 ILE A C 1
ATOM 1566 O O . ILE A 1 191 ? -6.468 10.350 3.564 1.00 90.56 191 ILE A O 1
ATOM 1570 N N . TRP A 1 192 ? -7.425 12.340 3.906 1.00 82.50 192 TRP A N 1
ATOM 1571 C CA . TRP A 1 192 ? -6.714 13.023 2.833 1.00 82.50 192 TRP A CA 1
ATOM 1572 C C . TRP A 1 192 ? -5.221 13.195 3.124 1.00 82.50 192 TRP A C 1
ATOM 1574 O O . TRP A 1 192 ? -4.427 13.202 2.191 1.00 82.50 192 TRP A O 1
ATOM 1584 N N . VAL A 1 193 ? -4.820 13.278 4.398 1.00 78.94 193 VAL A N 1
ATOM 1585 C CA . VAL A 1 193 ? -3.411 13.449 4.791 1.00 78.94 193 VAL A CA 1
ATOM 1586 C C . VAL A 1 193 ? -2.546 12.245 4.387 1.00 78.94 193 VAL A C 1
ATOM 1588 O O . VAL A 1 193 ? -1.582 12.447 3.647 1.00 78.94 193 VAL A O 1
ATOM 1591 N N . PRO A 1 194 ? -2.861 10.993 4.778 1.00 86.62 194 PRO A N 1
ATOM 1592 C CA . PRO A 1 194 ? -2.113 9.842 4.281 1.00 86.62 194 PRO A CA 1
ATOM 1593 C C . PRO A 1 194 ? -2.296 9.638 2.769 1.00 86.62 194 PRO A C 1
ATOM 1595 O O . PRO A 1 194 ? -1.368 9.173 2.114 1.00 86.62 194 PRO A O 1
ATOM 1598 N N . SER A 1 195 ? -3.427 10.063 2.187 1.00 85.94 195 SER A N 1
ATOM 1599 C CA . SER A 1 195 ? -3.661 9.975 0.735 1.00 85.94 195 SER A CA 1
ATOM 1600 C C . SER A 1 195 ? -2.705 10.850 -0.075 1.00 85.94 195 SER A C 1
ATOM 1602 O O . SER A 1 195 ? -2.304 10.455 -1.164 1.00 85.94 195 SER A O 1
ATOM 1604 N N . ILE A 1 196 ? -2.297 12.011 0.447 1.00 78.31 196 ILE A N 1
ATOM 1605 C CA . ILE A 1 196 ? -1.281 12.869 -0.187 1.00 78.31 196 ILE A CA 1
ATOM 1606 C C . ILE A 1 196 ? 0.076 12.164 -0.207 1.00 78.31 196 ILE A C 1
ATOM 1608 O O . ILE A 1 196 ? 0.726 12.114 -1.248 1.00 78.31 196 ILE A O 1
ATOM 1612 N N . ILE A 1 197 ? 0.489 11.579 0.921 1.00 81.00 197 ILE A N 1
ATOM 1613 C CA . ILE A 1 197 ? 1.765 10.856 1.013 1.00 81.00 197 ILE A CA 1
ATOM 1614 C C . ILE A 1 197 ? 1.757 9.615 0.123 1.00 81.00 197 ILE A C 1
ATOM 1616 O O . ILE A 1 197 ? 2.708 9.393 -0.620 1.00 81.00 197 ILE A O 1
ATOM 1620 N N . HIS A 1 198 ? 0.673 8.842 0.128 1.00 88.00 198 HIS A N 1
ATOM 1621 C CA . HIS A 1 198 ? 0.512 7.714 -0.782 1.00 88.00 198 HIS A CA 1
ATOM 1622 C C . HIS A 1 198 ? 0.515 8.185 -2.250 1.00 88.00 198 HIS A C 1
ATOM 1624 O O . HIS A 1 198 ? 1.216 7.623 -3.086 1.00 88.00 198 HIS A O 1
ATOM 1630 N N . GLY A 1 199 ? -0.155 9.293 -2.571 1.00 78.38 199 GLY A N 1
ATOM 1631 C CA . GLY A 1 199 ? -0.107 9.886 -3.906 1.00 78.38 199 GLY A CA 1
ATOM 1632 C C . GLY A 1 199 ? 1.305 10.298 -4.349 1.00 78.38 199 GLY A C 1
ATOM 1633 O O . GLY A 1 199 ? 1.663 10.103 -5.515 1.00 78.38 199 GLY A O 1
ATOM 1634 N N . ALA A 1 200 ? 2.120 10.819 -3.426 1.00 75.75 200 ALA A N 1
ATOM 1635 C CA . ALA A 1 200 ? 3.533 11.130 -3.654 1.00 75.75 200 ALA A CA 1
ATOM 1636 C C . ALA A 1 200 ? 4.374 9.864 -3.874 1.00 75.75 200 ALA A C 1
ATOM 1638 O O . ALA A 1 200 ? 5.191 9.814 -4.793 1.00 75.75 200 ALA A O 1
ATOM 1639 N N . ILE A 1 201 ? 4.125 8.820 -3.079 1.00 80.88 201 ILE A N 1
ATOM 1640 C CA . ILE A 1 201 ? 4.752 7.506 -3.234 1.00 80.88 201 ILE A CA 1
ATOM 1641 C C . ILE A 1 201 ? 4.472 6.941 -4.634 1.00 80.88 201 ILE A C 1
ATOM 1643 O O . ILE A 1 201 ? 5.412 6.571 -5.337 1.00 80.88 201 ILE A O 1
ATOM 1647 N N . ASN A 1 202 ? 3.215 6.968 -5.082 1.00 78.44 202 ASN A N 1
ATOM 1648 C CA . ASN A 1 202 ? 2.831 6.467 -6.404 1.00 78.44 202 ASN A CA 1
ATOM 1649 C C . ASN A 1 202 ? 3.459 7.280 -7.541 1.00 78.44 202 ASN A C 1
ATOM 1651 O O . ASN A 1 202 ? 3.792 6.728 -8.585 1.00 78.44 202 ASN A O 1
ATOM 1655 N N . ALA A 1 203 ? 3.672 8.585 -7.351 1.00 68.94 203 ALA A N 1
ATOM 1656 C CA . ALA A 1 203 ? 4.426 9.386 -8.313 1.00 68.94 203 ALA A CA 1
ATOM 1657 C C . ALA A 1 203 ? 5.905 8.947 -8.375 1.00 68.94 203 ALA A C 1
ATOM 1659 O O . ALA A 1 203 ? 6.484 8.858 -9.461 1.00 68.94 203 ALA A O 1
ATOM 1660 N N . SER A 1 204 ? 6.498 8.615 -7.220 1.00 66.69 204 SER A N 1
ATOM 1661 C CA . SER A 1 204 ? 7.910 8.226 -7.095 1.00 66.69 204 SER A CA 1
ATOM 1662 C C . SER A 1 204 ? 8.238 6.825 -7.630 1.00 66.69 204 SER A C 1
ATOM 1664 O O . SER A 1 204 ? 9.396 6.560 -7.943 1.00 66.69 204 SER A O 1
ATOM 1666 N N . ALA A 1 205 ? 7.237 5.961 -7.828 1.00 65.94 205 ALA A N 1
ATOM 1667 C CA . ALA A 1 205 ? 7.364 4.641 -8.464 1.00 65.94 205 ALA A CA 1
ATOM 1668 C C . ALA A 1 205 ? 8.134 4.686 -9.800 1.00 65.94 205 ALA A C 1
ATOM 1670 O O . ALA A 1 205 ? 8.999 3.856 -10.092 1.00 65.94 205 ALA A O 1
ATOM 1671 N N . THR A 1 206 ? 7.882 5.731 -10.593 1.00 59.88 206 THR A N 1
ATOM 1672 C CA . THR A 1 206 ? 8.588 5.987 -11.859 1.00 59.88 206 THR A CA 1
ATOM 1673 C C . THR A 1 206 ? 10.099 6.171 -11.684 1.00 59.88 206 THR A C 1
ATOM 1675 O O . THR A 1 206 ? 10.875 5.720 -12.526 1.00 59.88 206 THR A O 1
ATOM 1678 N N . VAL A 1 207 ? 10.535 6.761 -10.566 1.00 57.22 207 VAL A N 1
ATOM 1679 C CA . VAL A 1 207 ? 11.953 6.926 -10.218 1.00 57.22 207 VAL A CA 1
ATOM 1680 C C . VAL A 1 207 ? 12.574 5.573 -9.860 1.00 57.22 207 VAL A C 1
ATOM 1682 O O . VAL A 1 207 ? 13.679 5.272 -10.307 1.00 57.22 207 VAL A O 1
ATOM 1685 N N . THR A 1 208 ? 11.856 4.720 -9.125 1.00 59.50 208 THR A N 1
ATOM 1686 C CA . THR A 1 208 ? 12.316 3.366 -8.767 1.00 59.50 208 THR A CA 1
ATOM 1687 C C . THR A 1 208 ? 12.571 2.505 -10.005 1.00 59.50 208 THR A C 1
ATOM 1689 O O . THR A 1 208 ? 13.640 1.900 -10.134 1.00 59.50 208 THR A O 1
ATOM 1692 N N . LEU A 1 209 ? 11.637 2.496 -10.962 1.00 59.72 209 LEU A N 1
ATOM 1693 C CA . LEU A 1 209 ? 11.804 1.793 -12.240 1.00 59.72 209 LEU A CA 1
ATOM 1694 C C . LEU A 1 209 ? 12.998 2.335 -13.040 1.00 59.72 209 LEU A C 1
ATOM 1696 O O . LEU A 1 209 ? 13.793 1.557 -13.569 1.00 59.72 209 LEU A O 1
ATOM 1700 N N . ALA A 1 210 ? 13.159 3.660 -13.084 1.00 52.88 210 ALA A N 1
ATOM 1701 C CA . ALA A 1 210 ? 14.250 4.326 -13.791 1.00 52.88 210 ALA A CA 1
ATOM 1702 C C . ALA A 1 210 ? 15.642 3.973 -13.227 1.00 52.88 210 ALA A C 1
ATOM 1704 O O . ALA A 1 210 ? 16.594 3.804 -13.994 1.00 52.88 210 ALA A O 1
ATOM 1705 N N . VAL A 1 211 ? 15.772 3.840 -11.903 1.00 56.22 211 VAL A N 1
ATOM 1706 C CA . VAL A 1 211 ? 17.034 3.481 -11.229 1.00 56.22 211 VAL A CA 1
ATOM 1707 C C . VAL A 1 211 ? 17.350 1.991 -11.388 1.00 56.22 211 VAL A C 1
ATOM 1709 O O . VAL A 1 211 ? 18.488 1.626 -11.681 1.00 56.22 211 VAL A O 1
ATOM 1712 N N . THR A 1 212 ? 16.348 1.123 -11.244 1.00 55.78 212 THR A N 1
ATOM 1713 C CA . THR A 1 212 ? 16.532 -0.337 -11.310 1.00 55.78 212 THR A CA 1
ATOM 1714 C C . THR A 1 212 ? 16.824 -0.839 -12.726 1.00 55.78 212 THR A C 1
ATOM 1716 O O . THR A 1 212 ? 17.689 -1.697 -12.893 1.00 55.78 212 THR A O 1
ATOM 1719 N N . HIS A 1 213 ? 16.202 -0.264 -13.762 1.00 52.91 213 HIS A N 1
ATOM 1720 C CA . HIS A 1 213 ? 16.498 -0.629 -15.155 1.00 52.91 213 HIS A CA 1
ATOM 1721 C C . HIS A 1 213 ? 17.869 -0.117 -15.633 1.00 52.91 213 HIS A C 1
ATOM 1723 O O . HIS A 1 213 ? 18.538 -0.798 -16.410 1.00 52.91 213 HIS A O 1
ATOM 1729 N N . ASN A 1 214 ? 18.344 1.040 -15.149 1.00 46.16 214 ASN A N 1
ATOM 1730 C CA . ASN A 1 214 ? 19.666 1.561 -15.529 1.00 46.16 214 ASN A CA 1
ATOM 1731 C C . ASN A 1 214 ? 20.845 0.855 -14.856 1.00 46.16 214 ASN A C 1
ATOM 1733 O O . ASN A 1 214 ? 21.963 0.940 -15.364 1.00 46.16 214 ASN A O 1
ATOM 1737 N N . ALA A 1 215 ? 20.625 0.121 -13.762 1.00 44.22 215 ALA A N 1
ATOM 1738 C CA . ALA A 1 215 ? 21.682 -0.693 -13.172 1.00 44.22 215 ALA A CA 1
ATOM 1739 C C . ALA A 1 215 ? 22.262 -1.683 -14.206 1.00 44.22 215 ALA A C 1
ATOM 1741 O O . ALA A 1 215 ? 23.477 -1.836 -14.281 1.00 44.22 215 ALA A O 1
ATOM 1742 N N . LYS A 1 216 ? 21.433 -2.268 -15.089 1.00 40.25 216 LYS A N 1
ATOM 1743 C CA . LYS A 1 216 ? 21.905 -3.129 -16.192 1.00 40.25 216 LYS A CA 1
ATOM 1744 C C . LYS A 1 216 ? 22.763 -2.388 -17.225 1.00 40.25 216 LYS A C 1
ATOM 1746 O O . LYS A 1 216 ? 23.761 -2.950 -17.659 1.00 40.25 216 LYS A O 1
ATOM 1751 N N . LEU A 1 217 ? 22.421 -1.149 -17.593 1.00 36.81 217 LEU A N 1
ATOM 1752 C CA . LEU A 1 217 ? 23.245 -0.322 -18.492 1.00 36.81 217 LEU A CA 1
ATOM 1753 C C . LEU A 1 217 ? 24.614 -0.026 -17.867 1.00 36.81 217 LEU A C 1
ATOM 1755 O O . LEU A 1 217 ? 25.629 -0.157 -18.540 1.00 36.81 217 LEU A O 1
ATOM 1759 N N . TYR A 1 218 ? 24.661 0.267 -16.566 1.00 33.31 218 TYR A N 1
ATOM 1760 C CA . TYR A 1 218 ? 25.922 0.423 -15.835 1.00 33.31 218 TYR A CA 1
ATOM 1761 C C . TYR A 1 218 ? 26.753 -0.872 -15.790 1.00 33.31 218 TYR A C 1
ATOM 1763 O O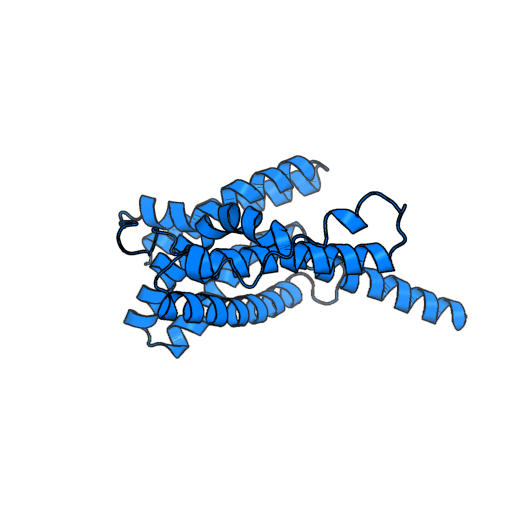 . TYR A 1 218 ? 27.963 -0.823 -15.995 1.00 33.31 218 TYR A O 1
ATOM 1771 N N . TYR A 1 219 ? 26.128 -2.034 -15.561 1.00 35.50 219 TYR A N 1
ATOM 1772 C CA . TYR A 1 219 ? 26.834 -3.323 -15.542 1.00 35.50 219 TYR A CA 1
ATOM 1773 C C . TYR A 1 219 ? 27.320 -3.767 -16.931 1.00 35.50 219 TYR A C 1
ATOM 1775 O O . TYR A 1 219 ? 28.434 -4.273 -17.039 1.00 35.50 219 TYR A O 1
ATOM 1783 N N . LEU A 1 220 ? 26.537 -3.544 -17.993 1.00 35.22 220 LEU A N 1
ATOM 1784 C CA . LEU A 1 220 ? 26.938 -3.846 -19.373 1.00 35.22 220 LEU A CA 1
ATOM 1785 C C . LEU A 1 220 ? 28.092 -2.948 -19.835 1.00 35.22 220 LEU A C 1
ATOM 1787 O O . LEU A 1 220 ? 29.054 -3.458 -20.396 1.00 35.22 220 LEU A O 1
ATOM 1791 N N . VAL A 1 221 ? 28.062 -1.650 -19.510 1.00 37.31 221 VAL A N 1
ATOM 1792 C CA . VAL A 1 221 ? 29.162 -0.715 -19.815 1.00 37.31 221 VAL A CA 1
ATOM 1793 C C . VAL A 1 221 ? 30.458 -1.105 -19.092 1.00 37.31 221 VAL A C 1
ATOM 1795 O O . VAL A 1 221 ? 31.534 -0.993 -19.666 1.00 37.31 221 VAL A O 1
ATOM 1798 N N . ILE A 1 222 ? 30.394 -1.609 -17.855 1.00 37.91 222 ILE A N 1
ATOM 1799 C CA . ILE A 1 222 ? 31.598 -2.047 -17.123 1.00 37.91 222 ILE A CA 1
ATOM 1800 C C . ILE A 1 222 ? 32.193 -3.344 -17.698 1.00 37.91 222 ILE A C 1
ATOM 1802 O O . ILE A 1 222 ? 33.412 -3.517 -17.645 1.00 37.91 222 ILE A O 1
ATOM 1806 N N . ILE A 1 223 ? 31.367 -4.248 -18.232 1.00 42.88 223 ILE A N 1
ATOM 1807 C CA . ILE A 1 223 ? 31.842 -5.485 -18.872 1.00 42.88 223 ILE A CA 1
ATOM 1808 C C . ILE A 1 223 ? 32.478 -5.174 -20.236 1.00 42.88 223 ILE A C 1
ATOM 1810 O O . ILE A 1 223 ? 33.538 -5.714 -20.531 1.00 42.88 223 ILE A O 1
ATOM 1814 N N . ASP A 1 224 ? 31.905 -4.247 -21.008 1.00 39.72 224 ASP A N 1
ATOM 1815 C CA . ASP A 1 224 ? 32.415 -3.848 -22.332 1.00 39.72 224 ASP A CA 1
ATOM 1816 C C . ASP A 1 224 ? 33.730 -3.044 -22.257 1.00 39.72 224 ASP A C 1
ATOM 1818 O O . ASP A 1 224 ? 34.533 -3.050 -23.179 1.00 39.72 224 ASP A O 1
ATOM 1822 N N . ILE A 1 225 ? 34.006 -2.381 -21.126 1.00 43.62 225 ILE A N 1
ATOM 1823 C CA . ILE A 1 225 ? 35.279 -1.670 -20.887 1.00 43.62 225 ILE A CA 1
ATOM 1824 C C . ILE A 1 225 ? 36.413 -2.633 -20.464 1.00 43.62 225 ILE A C 1
ATOM 1826 O O . ILE A 1 225 ? 37.579 -2.240 -20.416 1.00 43.62 225 ILE A O 1
ATOM 1830 N N . LYS A 1 226 ? 36.101 -3.895 -20.139 1.00 38.19 226 LYS A N 1
ATOM 1831 C CA . LYS A 1 226 ? 37.078 -4.904 -19.686 1.00 38.19 226 LYS A CA 1
ATOM 1832 C C . LYS A 1 226 ? 37.266 -6.082 -20.656 1.00 38.19 226 LYS A C 1
ATOM 1834 O O . LYS A 1 226 ? 37.961 -7.028 -20.280 1.00 38.19 226 LYS A O 1
ATOM 1839 N N . GLY A 1 227 ? 36.657 -6.033 -21.843 1.00 36.41 227 GLY A N 1
ATOM 1840 C CA . GLY A 1 227 ? 36.799 -7.019 -22.924 1.00 36.41 227 GLY A CA 1
ATOM 1841 C C . GLY A 1 227 ? 37.755 -6.563 -24.014 1.00 36.41 227 GLY A C 1
ATOM 1842 O O . GLY A 1 227 ? 37.735 -5.357 -24.337 1.00 36.41 227 GLY A O 1
#

Secondary structure (DSSP, 8-state):
-HHHHHHHHHHHHHHHHHHHHHHHTT-HHHHHHHHHHHTTHHHHHHHHTT---TTS--S--GGGTSTTT--TTSTTGGGS----HHHHHHHHHHHHHTTHHHHHHHHHHHHHHHIIIIIHHHHHHHH-HHHHHHHHHHHHHHHHHHHHHHH-TTT-S-STTTTHHHHHHHHHHHHHHHHHHHHHHHHH--THHHHHHHHHHHHHHHHHHHHHHHHHHHHHHHHHTT-